Protein AF-Q18F67-F1 (afdb_monomer)

Mean predicted aligned error: 10.14 Å

Se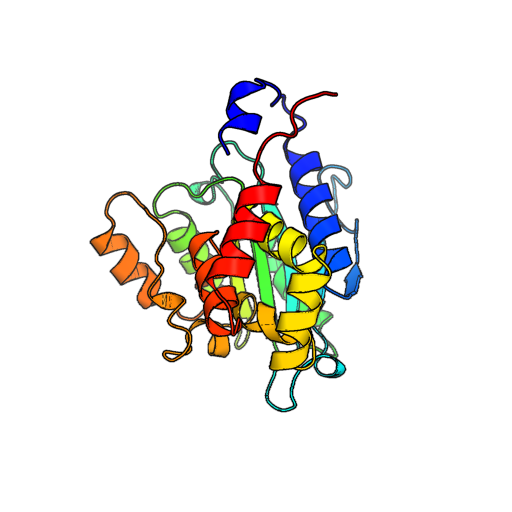condary structure (DSSP, 8-state):
--HHHHS----TTSHHHHHHHHHHHHHHHSEEEE-SSSTT-TT----SEEEEE-GGGS-TT---EEEEEEEE-SSS--GGG--STTHHHHHHHHHHHH-TT-SEEEEEEEES---TTHHHHHHHHHHTT--TTEEEEEEEHHHHHHHHHHHH-HHHHHHHHHHHSSHHHHHGGGG-HHHHT-TTT-GGG-PPP-TTHHHHHHHHTT-TTEEEE-HHHHHHHHHHH-S-HHHHHHHHHHHTSPPPP-

Nearest PDB structures (foldseek):
  3oex-assembly1_B  TM=3.105E-01  e=4.832E+00  Salmonella enterica subsp. enterica serovar Typhimurium
  3o1n-assembly1_B  TM=2.569E-01  e=4.832E+00  Salmonella enterica subsp. enterica serovar Typhimurium str. LT2
  4guf-assembly1_A  TM=2.825E-01  e=7.224E+00  Salmonella enterica subsp. enterica serovar Typhimurium str. LT2

Organism: Haloquadratum walsbyi (strain DSM 16790 / HBSQ001) (NCBI:txid362976)

Solvent-accessible surface area (backbone atoms only — not comparable to full-atom values): 13905 Å² total; per-residue (Å²): 127,71,65,72,70,70,64,77,77,77,62,98,66,44,42,71,50,48,40,56,50,50,44,51,45,46,50,71,74,33,61,46,53,70,76,71,27,47,95,86,46,87,83,60,85,43,50,37,28,40,34,38,47,56,40,91,63,39,59,98,90,47,77,17,33,34,33,44,29,43,64,37,52,47,100,52,47,62,45,81,80,53,64,61,78,55,58,63,49,48,46,53,54,53,46,62,77,64,43,86,82,40,72,28,38,29,46,29,34,40,26,72,54,85,53,72,65,30,67,59,58,41,46,58,61,45,57,77,71,47,57,90,60,42,36,40,31,39,32,28,49,66,20,52,50,48,54,46,47,43,57,70,36,60,70,55,27,49,54,38,14,69,71,55,76,24,52,59,48,60,55,42,38,78,69,36,50,76,55,28,60,29,75,92,66,44,41,70,76,53,62,76,93,46,78,65,44,71,63,48,47,62,54,51,77,72,39,71,52,55,44,70,38,39,53,68,37,52,49,47,52,51,40,74,57,38,99,52,43,73,54,54,52,49,52,55,56,56,67,74,46,82,76,77,85,130

Foldseek 3Di:
DVVVVVPPPDDPCQQVVLLVLLQVLLVLLFAKDADPDDPVPVPDLAARIWGKDDPVQEPVPDFIEIEREHEARPPESPLVPDDPPDRQLVSVVVCVVVPPDGPAYEDEYEYQDYAALSLLVSQVVCVVSDDPRYFYAYEYSVLSVLLSLLCVPVVNQVQLCVQGVGSSNLCVLSRGLVSVVPVLLCLLVPDDDHDVVVVSSVSSNVGSRYHYGYNVSSLSSSCSRHPCSPVSVVSSVVVPDDPDDD

Radius of gyration: 17.63 Å; Cα contacts (8 Å, |Δi|>4): 363; chains: 1; bounding box: 44×44×49 Å

Sequence (246 aa):
MRLMRLAKELPQHSGTRLERVAESAFGHLFATKMGAGGESDRGENLPDSVFYISEESLPEDYNSVIGVADEKSGKDAKFGDESVEGKHKNYVEEAREQSVAAEKIAHTFVVLDFDGHQDIEFFDKMSEVYADDEYMVVFTAEALAMVLSAYLAHTVSNELSLVKGSFQSVIYPLFDPDRFNDEDLGLTEIAREAGNQEEYEKKYKRRSDLLIVTTEVVEELIKHYSDSPKEVERILDTYYQPRVPI

Structure (mmCIF, N/CA/C/O backbone):
data_AF-Q18F67-F1
#
_entry.id   AF-Q18F67-F1
#
loop_
_atom_site.group_PDB
_atom_site.id
_atom_site.type_symbol
_atom_site.label_atom_id
_atom_site.label_alt_id
_atom_site.label_comp_id
_atom_site.label_asym_id
_atom_site.label_entity_id
_atom_site.label_seq_id
_atom_site.pdbx_PDB_ins_code
_atom_site.Cartn_x
_atom_site.Cartn_y
_atom_site.Cartn_z
_atom_site.occupancy
_atom_site.B_iso_or_equiv
_atom_site.auth_seq_id
_atom_site.auth_comp_id
_atom_site.auth_asym_id
_atom_site.auth_atom_id
_atom_site.pdbx_PDB_model_num
ATOM 1 N N . MET A 1 1 ? 5.919 16.837 7.365 1.00 42.38 1 MET A N 1
ATOM 2 C CA . MET A 1 1 ? 7.298 17.064 7.891 1.00 42.38 1 MET A CA 1
ATOM 3 C C . MET A 1 1 ? 7.833 18.524 7.892 1.00 42.38 1 MET A C 1
ATOM 5 O O . MET A 1 1 ? 8.600 18.921 7.016 1.00 42.38 1 MET A O 1
ATOM 9 N N . ARG A 1 2 ? 7.570 19.341 8.931 1.00 31.17 2 ARG A N 1
ATOM 10 C CA . ARG A 1 2 ? 8.342 20.598 9.172 1.00 31.17 2 ARG A CA 1
ATOM 11 C C . ARG A 1 2 ? 9.565 20.371 10.076 1.00 31.17 2 ARG A C 1
ATOM 13 O O . ARG A 1 2 ? 10.574 21.055 9.940 1.00 31.17 2 ARG A O 1
ATOM 20 N N . LEU A 1 3 ? 9.483 19.373 10.959 1.00 35.47 3 LEU A N 1
ATOM 21 C CA . LEU A 1 3 ? 10.459 19.094 12.019 1.00 35.47 3 LEU A CA 1
ATOM 22 C C . LEU A 1 3 ? 11.742 18.412 11.522 1.00 35.47 3 LEU A C 1
ATOM 24 O O . LEU A 1 3 ? 12.830 18.866 11.861 1.00 35.47 3 LEU A O 1
ATOM 28 N N . MET A 1 4 ? 11.645 17.406 10.647 1.00 38.59 4 MET A N 1
ATOM 29 C CA . MET A 1 4 ? 12.833 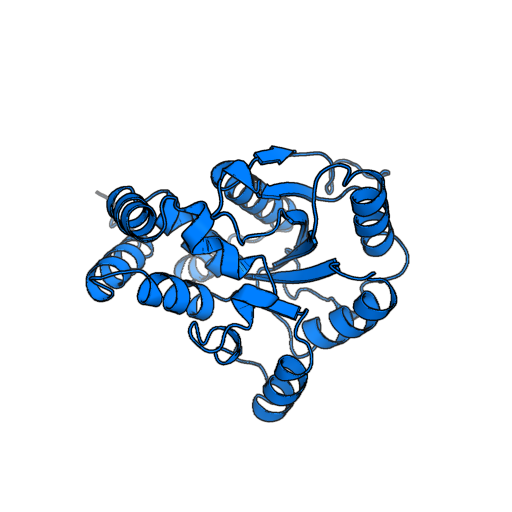16.739 10.079 1.00 38.59 4 MET A CA 1
ATOM 30 C C . MET A 1 4 ? 13.613 17.654 9.120 1.00 38.59 4 MET A C 1
ATOM 32 O O . MET A 1 4 ? 14.840 17.618 9.057 1.00 38.59 4 MET A O 1
ATOM 36 N N . ARG A 1 5 ? 12.903 18.566 8.443 1.00 37.31 5 ARG A N 1
ATOM 37 C CA . ARG A 1 5 ? 13.477 19.595 7.562 1.00 37.31 5 ARG A CA 1
ATOM 38 C C . ARG A 1 5 ? 14.207 20.700 8.343 1.00 37.31 5 ARG A C 1
ATOM 40 O O . ARG A 1 5 ? 15.164 21.276 7.832 1.00 37.31 5 ARG A O 1
ATOM 47 N N . LEU A 1 6 ? 13.781 20.978 9.582 1.00 36.28 6 LEU A N 1
ATOM 48 C CA . LEU A 1 6 ? 14.399 21.964 10.481 1.00 36.28 6 LEU A CA 1
ATOM 49 C C . LEU A 1 6 ? 15.702 21.462 11.126 1.00 36.28 6 LEU A C 1
ATOM 51 O O . LEU A 1 6 ? 16.555 22.282 11.461 1.00 36.28 6 LEU A O 1
ATOM 55 N N . ALA A 1 7 ? 15.883 20.145 11.263 1.00 39.97 7 ALA A N 1
ATOM 56 C CA . ALA A 1 7 ? 17.002 19.566 12.009 1.00 39.97 7 ALA A CA 1
ATOM 57 C C . ALA A 1 7 ? 18.332 19.464 11.228 1.00 39.97 7 ALA A C 1
ATOM 59 O O . ALA A 1 7 ? 19.370 19.273 11.846 1.00 39.97 7 ALA A O 1
ATOM 60 N N . LYS A 1 8 ? 18.350 19.621 9.892 1.00 36.81 8 LYS A N 1
ATOM 61 C CA . LYS A 1 8 ? 19.569 19.484 9.051 1.00 36.81 8 LYS A CA 1
ATOM 62 C C . LYS A 1 8 ? 20.377 18.181 9.275 1.00 36.81 8 LYS A C 1
ATOM 64 O O . LYS A 1 8 ? 21.574 18.154 9.000 1.00 36.81 8 LYS A O 1
ATOM 69 N N . GLU A 1 9 ? 19.747 17.089 9.705 1.00 37.00 9 GLU A N 1
ATOM 70 C CA . GLU A 1 9 ? 20.428 15.819 10.013 1.00 37.00 9 GLU A CA 1
ATOM 71 C C . GLU A 1 9 ? 20.197 14.713 8.969 1.00 37.00 9 GLU A C 1
ATOM 73 O O . GLU A 1 9 ? 19.775 13.614 9.316 1.00 37.00 9 GLU A O 1
ATOM 78 N N . LEU A 1 10 ? 20.489 14.940 7.687 1.00 40.91 10 LEU A N 1
ATOM 79 C CA . LEU A 1 10 ? 20.509 13.820 6.729 1.00 40.91 10 LEU A CA 1
ATOM 80 C C . LEU A 1 10 ? 21.869 13.700 6.023 1.00 40.91 10 LEU A C 1
ATOM 82 O O . LEU A 1 10 ? 22.035 14.209 4.912 1.00 40.91 10 LEU A O 1
ATOM 86 N N . PRO A 1 11 ? 22.865 13.061 6.676 1.00 36.09 11 PRO A N 1
ATOM 87 C CA . PRO A 1 11 ? 24.046 12.504 6.019 1.00 36.09 11 PRO A CA 1
ATOM 88 C C . PRO A 1 11 ? 23.727 11.138 5.374 1.00 36.09 11 PRO A C 1
ATOM 90 O O . PRO A 1 11 ? 22.672 10.569 5.631 1.00 36.09 11 PRO A O 1
ATOM 93 N N . GLN A 1 12 ? 24.663 10.602 4.576 1.00 37.66 12 GLN A N 1
ATOM 94 C CA . GLN A 1 12 ? 24.603 9.365 3.756 1.00 37.66 12 GLN A CA 1
ATOM 95 C C . GLN A 1 12 ? 24.086 8.065 4.432 1.00 37.66 12 GLN A C 1
ATOM 97 O O . GLN A 1 12 ? 23.981 7.049 3.764 1.00 37.66 12 GLN A O 1
ATOM 102 N N . HIS A 1 13 ? 23.727 8.079 5.718 1.00 43.78 13 HIS A N 1
ATOM 103 C CA . HIS A 1 13 ? 23.139 6.963 6.475 1.00 43.78 13 HIS A CA 1
ATOM 104 C C . HIS A 1 13 ? 21.594 6.965 6.483 1.00 43.78 13 HIS A C 1
ATOM 106 O O . HIS A 1 13 ? 20.979 6.376 7.372 1.00 43.78 13 HIS A O 1
ATOM 112 N N . SER A 1 14 ? 20.951 7.690 5.563 1.00 51.00 14 SER A N 1
ATOM 113 C CA . SER A 1 14 ? 19.488 7.801 5.490 1.00 51.00 14 SER A CA 1
ATOM 114 C C . SER A 1 14 ? 18.801 6.546 4.932 1.00 51.00 14 SER A C 1
ATOM 116 O O . SER A 1 14 ? 17.674 6.287 5.339 1.00 51.00 14 SER A O 1
ATOM 118 N N . GLY A 1 15 ? 19.489 5.761 4.089 1.00 53.00 15 GLY A N 1
ATOM 119 C CA . GLY A 1 15 ? 19.037 4.462 3.543 1.00 53.00 15 GLY A CA 1
ATOM 120 C C . GLY A 1 15 ? 18.705 3.457 4.608 1.00 53.00 15 GLY A C 1
ATOM 121 O O . GLY A 1 15 ? 17.539 3.218 4.901 1.00 53.00 15 GLY A O 1
ATOM 122 N N . THR A 1 16 ? 19.736 3.058 5.337 1.00 62.53 16 THR A N 1
ATOM 123 C CA . THR A 1 16 ? 19.635 2.103 6.441 1.00 62.53 16 THR A CA 1
ATOM 124 C C . THR A 1 16 ? 18.663 2.531 7.547 1.00 62.53 16 THR A C 1
ATOM 126 O O . THR A 1 16 ? 18.248 1.716 8.366 1.00 62.53 16 THR A O 1
ATOM 129 N N . ARG A 1 17 ? 18.330 3.827 7.650 1.00 68.00 17 ARG A N 1
ATOM 130 C CA . ARG A 1 17 ? 17.328 4.312 8.611 1.00 68.00 17 ARG A CA 1
ATOM 131 C C . ARG A 1 17 ? 15.905 4.153 8.097 1.00 68.00 17 ARG A C 1
ATOM 133 O O . ARG A 1 17 ? 15.053 3.802 8.903 1.00 68.00 17 ARG A O 1
ATOM 140 N N . LEU A 1 18 ? 15.649 4.445 6.822 1.00 74.56 18 LEU A N 1
ATOM 141 C CA . LEU A 1 18 ? 14.327 4.238 6.236 1.00 74.56 18 LEU A CA 1
ATOM 142 C C . LEU A 1 18 ? 14.000 2.747 6.194 1.00 74.56 18 LEU A C 1
ATOM 144 O O . LEU A 1 18 ? 12.930 2.385 6.668 1.00 74.56 18 LEU A O 1
ATOM 148 N N . GLU A 1 19 ? 14.961 1.929 5.755 1.00 75.31 19 GLU A N 1
ATOM 149 C CA . GLU A 1 19 ? 14.869 0.464 5.739 1.00 75.31 19 GLU A CA 1
ATOM 150 C C . GLU A 1 19 ? 14.408 -0.059 7.104 1.00 75.31 19 GLU A C 1
ATOM 152 O O . GLU A 1 19 ? 13.290 -0.530 7.273 1.00 75.31 19 GLU A O 1
ATOM 157 N N . ARG A 1 20 ? 15.189 0.200 8.160 1.00 75.31 20 ARG A N 1
ATOM 158 C CA . ARG A 1 20 ? 14.859 -0.255 9.523 1.00 75.31 20 ARG A CA 1
ATOM 159 C C . ARG A 1 20 ? 13.521 0.252 10.060 1.00 75.31 20 ARG A C 1
ATOM 161 O O . ARG A 1 20 ? 12.915 -0.403 10.907 1.00 75.31 20 ARG A O 1
ATOM 168 N N . VAL A 1 21 ? 13.093 1.451 9.665 1.00 78.81 21 VAL A N 1
ATOM 169 C CA . VAL A 1 21 ? 11.807 2.008 10.108 1.00 78.81 21 VAL A CA 1
ATOM 170 C C . VAL A 1 21 ? 10.654 1.313 9.392 1.00 78.81 21 VAL A C 1
ATOM 172 O O . VAL A 1 21 ? 9.674 0.972 10.052 1.00 78.81 21 VAL A O 1
ATOM 175 N N . ALA A 1 22 ? 10.777 1.075 8.087 1.00 82.56 22 ALA A N 1
ATOM 176 C CA . ALA A 1 22 ? 9.792 0.343 7.303 1.00 82.56 22 ALA A CA 1
ATOM 177 C C . ALA A 1 22 ? 9.702 -1.123 7.749 1.00 82.56 22 ALA A C 1
ATOM 179 O O . ALA A 1 22 ? 8.610 -1.576 8.090 1.00 82.56 22 ALA A O 1
ATOM 180 N N . GLU A 1 23 ? 10.838 -1.811 7.904 1.00 82.81 23 GLU A N 1
ATOM 181 C CA . GLU A 1 23 ? 10.907 -3.164 8.472 1.00 82.81 23 GLU A CA 1
ATOM 182 C C . GLU A 1 23 ? 10.203 -3.242 9.833 1.00 82.81 23 GLU A C 1
ATOM 184 O O . GLU A 1 23 ? 9.412 -4.151 10.098 1.00 82.81 23 GLU A O 1
ATOM 189 N N . SER A 1 24 ? 10.467 -2.270 10.716 1.00 83.06 24 SER A N 1
ATOM 190 C CA . SER A 1 24 ? 9.832 -2.214 12.032 1.00 83.06 24 SER A CA 1
ATOM 191 C C . SER A 1 24 ? 8.332 -1.946 11.934 1.00 83.06 24 SER A C 1
ATOM 193 O O . SER A 1 24 ? 7.579 -2.498 12.735 1.00 83.06 24 SER A O 1
ATOM 195 N N . ALA A 1 25 ? 7.890 -1.104 10.996 1.00 87.19 25 ALA A N 1
ATOM 196 C CA . ALA A 1 25 ? 6.477 -0.824 10.780 1.00 87.19 25 ALA A CA 1
ATOM 197 C C . ALA A 1 25 ? 5.746 -2.081 10.290 1.00 87.19 25 ALA A C 1
ATOM 199 O O . ALA A 1 25 ? 4.778 -2.500 10.924 1.00 87.19 25 ALA A O 1
ATOM 200 N N . PHE A 1 26 ? 6.249 -2.737 9.241 1.00 89.69 26 PHE A N 1
ATOM 201 C CA . PHE A 1 26 ? 5.673 -3.984 8.737 1.00 89.69 26 PHE A CA 1
ATOM 202 C C . PHE A 1 26 ? 5.700 -5.089 9.792 1.00 89.69 26 PHE A C 1
ATOM 204 O O . PHE A 1 26 ? 4.685 -5.744 10.006 1.00 89.69 26 PHE A O 1
ATOM 211 N N . GLY A 1 27 ? 6.789 -5.224 10.553 1.00 86.56 27 GLY A N 1
ATOM 212 C CA . GLY A 1 27 ? 6.884 -6.192 11.646 1.00 86.56 27 GLY A CA 1
ATOM 213 C C . GLY A 1 27 ? 5.911 -5.969 12.806 1.00 86.56 27 GLY A C 1
ATOM 214 O O . GLY A 1 27 ? 5.614 -6.911 13.539 1.00 86.56 27 GLY A O 1
ATOM 215 N N . HIS A 1 28 ? 5.402 -4.749 12.985 1.00 87.31 28 HIS A N 1
ATOM 216 C CA . HIS A 1 28 ? 4.338 -4.469 13.949 1.00 87.31 28 HIS A CA 1
ATOM 217 C C . HIS A 1 28 ? 2.941 -4.781 13.409 1.00 87.31 28 HIS A C 1
ATOM 219 O O . HIS A 1 28 ? 2.064 -5.142 14.197 1.00 87.31 28 HIS A O 1
ATOM 225 N N . LEU A 1 29 ? 2.740 -4.613 12.102 1.00 87.50 29 LEU A N 1
ATOM 226 C CA . LEU A 1 29 ? 1.443 -4.750 11.442 1.00 87.50 29 LEU A CA 1
ATOM 227 C C . LEU A 1 29 ? 1.163 -6.199 11.011 1.00 87.50 29 LEU A C 1
ATOM 229 O O . LEU A 1 29 ? 0.024 -6.662 11.115 1.00 87.50 29 LEU A O 1
ATOM 233 N N . PHE A 1 30 ? 2.197 -6.923 10.577 1.00 89.50 30 PHE A N 1
ATOM 234 C CA . PHE A 1 30 ? 2.096 -8.202 9.873 1.00 89.50 30 PHE A CA 1
ATOM 235 C C . PHE A 1 30 ? 3.168 -9.209 10.304 1.00 89.50 30 PHE A C 1
ATOM 237 O O . PHE A 1 30 ? 4.202 -8.859 10.883 1.00 89.50 30 PHE A O 1
ATOM 244 N N . ALA A 1 31 ? 2.955 -10.480 9.953 1.00 84.69 31 ALA A N 1
ATOM 245 C CA . ALA A 1 31 ? 3.981 -11.507 10.089 1.00 84.69 31 ALA A CA 1
ATOM 246 C C . ALA A 1 31 ? 5.120 -11.219 9.097 1.00 84.69 31 ALA A C 1
ATOM 248 O O . ALA A 1 31 ? 4.961 -11.417 7.896 1.00 84.69 31 ALA A O 1
ATOM 249 N N . THR A 1 32 ? 6.257 -10.730 9.598 1.00 80.12 32 THR A N 1
ATOM 250 C CA . THR A 1 32 ? 7.346 -10.198 8.762 1.00 80.12 32 THR A CA 1
ATOM 251 C C . THR A 1 32 ? 8.656 -10.929 9.024 1.00 80.12 32 THR A C 1
ATOM 253 O O . THR A 1 32 ? 9.080 -11.080 10.173 1.00 80.12 32 THR A O 1
ATOM 256 N N . LYS A 1 33 ? 9.329 -11.353 7.954 1.00 76.62 33 LYS A N 1
ATOM 257 C CA . LYS A 1 33 ? 10.722 -11.797 7.989 1.00 76.62 33 LYS A CA 1
ATOM 258 C C . LYS A 1 33 ? 11.615 -10.574 7.771 1.00 76.62 33 LYS A C 1
ATOM 260 O O . LYS A 1 33 ? 11.719 -10.073 6.657 1.00 76.62 33 LYS A O 1
ATOM 265 N N . MET A 1 34 ? 12.219 -10.096 8.859 1.00 66.56 34 MET A N 1
ATOM 266 C CA . MET A 1 34 ? 13.144 -8.954 8.860 1.00 66.56 34 MET A CA 1
ATOM 267 C C . MET A 1 34 ? 14.554 -9.370 8.426 1.00 66.56 34 MET A C 1
ATOM 269 O O . MET A 1 34 ? 14.966 -10.500 8.711 1.00 66.56 34 MET A O 1
ATOM 273 N N . GLY A 1 35 ? 15.314 -8.439 7.840 1.00 54.06 35 GLY A N 1
ATOM 274 C CA . GLY A 1 35 ? 16.763 -8.553 7.685 1.00 54.06 35 GLY A CA 1
ATOM 275 C C . GLY A 1 35 ? 17.231 -9.714 6.811 1.00 54.06 35 GLY A C 1
ATOM 276 O O . GLY A 1 35 ? 18.221 -10.363 7.150 1.00 54.06 35 GLY A O 1
ATOM 277 N N . ALA A 1 36 ? 16.505 -10.011 5.730 1.00 51.03 36 ALA A N 1
ATOM 278 C CA . ALA A 1 36 ? 16.970 -10.956 4.718 1.00 51.03 36 ALA A CA 1
ATOM 279 C C . ALA A 1 36 ? 17.814 -10.278 3.620 1.00 51.03 36 ALA A C 1
ATOM 281 O O . ALA A 1 36 ? 18.551 -10.986 2.951 1.00 51.03 36 ALA A O 1
ATOM 282 N N . GLY A 1 37 ? 17.756 -8.950 3.459 1.00 49.41 37 GLY A N 1
ATOM 283 C CA . GLY A 1 37 ? 18.524 -8.185 2.469 1.00 49.41 37 GLY A CA 1
ATOM 284 C C . GLY A 1 37 ? 18.815 -6.743 2.916 1.00 49.41 37 GLY A C 1
ATOM 285 O O . GLY A 1 37 ? 18.334 -6.307 3.960 1.00 49.41 37 GLY A O 1
ATOM 286 N N . GLY A 1 38 ? 19.674 -6.036 2.166 1.00 45.38 38 GLY A N 1
ATOM 287 C CA . GLY A 1 38 ? 20.037 -4.623 2.384 1.00 45.38 38 GLY A CA 1
ATOM 288 C C . GLY A 1 38 ? 21.510 -4.304 2.068 1.00 45.38 38 GLY A C 1
ATOM 289 O O . GLY A 1 38 ? 22.283 -5.181 1.678 1.00 45.38 38 GLY A O 1
ATOM 290 N N . GLU A 1 39 ? 21.969 -3.058 2.287 1.00 43.00 39 GLU A N 1
ATOM 291 C CA . GLU A 1 39 ? 23.369 -2.625 2.019 1.00 43.00 39 GLU A CA 1
ATOM 292 C C . GLU A 1 39 ? 24.457 -3.462 2.737 1.00 43.00 39 GLU A C 1
ATOM 294 O O . GLU A 1 39 ? 25.648 -3.369 2.405 1.00 43.00 39 GLU A O 1
ATOM 299 N N . SER A 1 40 ? 24.056 -4.265 3.726 1.00 39.38 40 SER A N 1
ATOM 300 C CA . SER A 1 40 ? 24.923 -5.162 4.496 1.00 39.38 40 SER A CA 1
ATOM 301 C C . SER A 1 40 ? 25.261 -6.460 3.750 1.00 39.38 40 SER A C 1
ATOM 303 O O . SER A 1 40 ? 26.347 -6.998 3.964 1.00 39.38 40 SER A O 1
ATOM 305 N N . ASP A 1 41 ? 24.406 -6.900 2.822 1.00 44.44 41 ASP A N 1
ATOM 306 C CA . ASP A 1 41 ? 24.563 -8.130 2.041 1.00 44.44 41 ASP A CA 1
ATOM 307 C C . ASP A 1 41 ? 24.917 -7.797 0.590 1.00 44.44 41 ASP A C 1
ATOM 309 O O . ASP A 1 41 ? 24.163 -7.987 -0.363 1.00 44.44 41 ASP A O 1
ATOM 313 N N . ARG A 1 42 ? 26.136 -7.270 0.409 1.00 38.72 42 ARG A N 1
ATOM 314 C CA . ARG A 1 42 ? 26.743 -7.032 -0.911 1.00 38.72 42 ARG A CA 1
ATOM 315 C C . ARG A 1 42 ? 27.042 -8.361 -1.614 1.00 38.72 42 ARG A C 1
ATOM 317 O O . ARG A 1 42 ? 28.196 -8.784 -1.673 1.00 38.72 42 ARG A O 1
ATOM 324 N N . GLY A 1 43 ? 26.017 -9.010 -2.154 1.00 41.31 43 GLY A N 1
ATOM 325 C CA . GLY A 1 43 ? 26.173 -10.219 -2.961 1.00 41.31 43 GLY A CA 1
ATOM 326 C C . GLY A 1 43 ? 24.887 -10.984 -3.256 1.00 41.31 43 GLY A C 1
ATOM 327 O O . GLY A 1 43 ? 24.845 -11.674 -4.272 1.00 41.31 43 GLY A O 1
ATOM 328 N N . GLU A 1 44 ? 23.851 -10.842 -2.430 1.00 51.66 44 GLU A N 1
ATOM 329 C CA . GLU A 1 44 ? 22.587 -11.558 -2.603 1.00 51.66 44 GLU A CA 1
ATOM 330 C C . GLU A 1 44 ? 21.497 -10.536 -2.941 1.00 51.66 44 GLU A C 1
ATOM 332 O O . GLU A 1 44 ? 21.260 -9.586 -2.200 1.00 51.66 44 GLU A O 1
ATOM 337 N N . ASN A 1 45 ? 20.891 -10.671 -4.124 1.00 61.41 45 ASN A N 1
ATOM 338 C CA . ASN A 1 45 ? 19.743 -9.863 -4.524 1.00 61.41 45 ASN A CA 1
ATOM 339 C C . ASN A 1 45 ? 18.558 -10.309 -3.662 1.00 61.41 45 ASN A C 1
ATOM 341 O O . ASN A 1 45 ? 17.750 -11.104 -4.127 1.00 61.41 45 ASN A O 1
ATOM 345 N N . LEU A 1 46 ? 18.452 -9.811 -2.429 1.00 68.00 46 LEU A N 1
ATOM 346 C CA . LEU A 1 46 ? 17.358 -10.114 -1.501 1.00 68.00 46 LEU A CA 1
ATOM 347 C C . LEU A 1 46 ? 16.574 -8.846 -1.156 1.00 68.00 46 LEU A C 1
ATOM 349 O O . LEU A 1 46 ? 17.200 -7.785 -1.067 1.00 68.00 46 LEU A O 1
ATOM 353 N N . PRO A 1 47 ? 15.236 -8.914 -1.029 1.00 71.88 47 PRO A N 1
ATOM 354 C CA . PRO A 1 47 ? 14.422 -7.765 -0.643 1.00 71.88 47 PRO A CA 1
ATOM 355 C C . PRO A 1 47 ? 14.745 -7.342 0.791 1.00 71.88 47 PRO A C 1
ATOM 357 O O . PRO A 1 47 ? 15.201 -8.163 1.595 1.00 71.88 47 PRO A O 1
ATOM 360 N N . ASP A 1 48 ? 14.486 -6.078 1.114 1.00 77.06 48 ASP A N 1
ATOM 361 C CA . ASP A 1 48 ? 14.783 -5.541 2.441 1.00 77.06 48 ASP A CA 1
ATOM 362 C C . ASP A 1 48 ? 13.873 -6.196 3.495 1.00 77.06 48 ASP A C 1
ATOM 364 O O . ASP A 1 48 ? 14.343 -6.684 4.526 1.00 77.06 48 ASP A O 1
ATOM 368 N N . SER A 1 49 ? 12.577 -6.352 3.188 1.00 82.25 49 SER A N 1
ATOM 369 C CA . SER A 1 49 ? 11.670 -7.165 4.005 1.00 82.25 49 SER A CA 1
ATOM 370 C C . SER A 1 49 ? 10.631 -7.950 3.213 1.00 82.25 49 SER A C 1
ATOM 372 O O . SER A 1 49 ? 10.267 -7.617 2.088 1.00 82.25 49 SER A O 1
ATOM 374 N N . VAL A 1 50 ? 10.138 -9.030 3.828 1.00 85.44 50 VAL A N 1
ATOM 375 C CA . VAL A 1 50 ? 9.003 -9.811 3.320 1.00 85.44 50 VAL A CA 1
ATOM 376 C C . VAL A 1 50 ? 7.962 -9.931 4.422 1.00 85.44 50 VAL A C 1
ATOM 378 O O . VAL A 1 50 ? 8.284 -10.384 5.525 1.00 85.44 50 VAL A O 1
ATOM 381 N N . PHE A 1 51 ? 6.721 -9.554 4.133 1.00 88.88 51 PHE A N 1
ATOM 382 C CA . PHE A 1 51 ? 5.603 -9.642 5.069 1.00 88.88 51 PHE A CA 1
ATOM 383 C C . PHE A 1 51 ? 4.455 -10.477 4.506 1.00 88.88 51 PHE A C 1
ATOM 385 O O . PHE A 1 51 ? 4.290 -10.601 3.297 1.00 88.88 51 PHE A O 1
ATOM 392 N N . TYR A 1 52 ? 3.658 -11.060 5.397 1.00 88.62 52 TYR A N 1
ATOM 393 C CA . TYR A 1 52 ? 2.492 -11.858 5.045 1.00 88.62 52 TYR A CA 1
ATOM 394 C C . TYR A 1 52 ? 1.245 -11.337 5.751 1.00 88.62 52 TYR A C 1
ATOM 396 O O . TYR A 1 52 ? 1.214 -11.218 6.983 1.00 88.62 52 TYR A O 1
ATOM 404 N N . ILE A 1 53 ? 0.213 -11.061 4.957 1.00 89.75 53 ILE A N 1
ATOM 405 C CA . ILE A 1 53 ? -1.136 -10.779 5.429 1.00 89.75 53 ILE A CA 1
ATOM 406 C C . ILE A 1 53 ? -1.955 -12.065 5.278 1.00 89.75 53 ILE A C 1
ATOM 408 O O . ILE A 1 53 ? -2.274 -12.485 4.167 1.00 89.75 53 ILE A O 1
ATOM 412 N N . SER A 1 54 ? -2.245 -12.705 6.412 1.00 82.88 54 SER A N 1
ATOM 413 C CA . SER A 1 54 ? -2.925 -14.003 6.463 1.00 82.88 54 SER A CA 1
ATOM 414 C C . SER A 1 54 ? -4.431 -13.865 6.269 1.00 82.88 54 SER A C 1
ATOM 416 O O . SER A 1 54 ? -5.057 -13.052 6.955 1.00 82.88 54 SER A O 1
ATOM 418 N N . GLU A 1 55 ? -5.015 -14.730 5.439 1.00 80.25 55 GLU A N 1
ATOM 419 C CA . GLU A 1 55 ? -6.471 -14.889 5.297 1.00 80.25 55 GLU A CA 1
ATOM 420 C C . GLU A 1 55 ? -7.158 -15.155 6.648 1.00 80.25 55 GLU A C 1
ATOM 422 O O . GLU A 1 55 ? -8.234 -14.633 6.910 1.00 80.25 55 GLU A O 1
ATOM 427 N N . GLU A 1 56 ? -6.495 -15.855 7.581 1.00 77.75 56 GLU A N 1
ATOM 428 C CA . GLU A 1 56 ? -7.052 -16.149 8.914 1.00 77.75 56 GLU A CA 1
ATOM 429 C C . GLU A 1 56 ? -7.297 -14.891 9.763 1.00 77.75 56 GLU A C 1
ATOM 431 O O . GLU A 1 56 ? -8.058 -14.918 10.731 1.00 77.75 56 GLU A O 1
ATOM 436 N N . SER A 1 57 ? -6.605 -13.796 9.440 1.00 71.62 57 SER A N 1
ATOM 437 C CA . SER A 1 57 ? -6.713 -12.508 10.135 1.00 71.62 57 SER A CA 1
ATOM 438 C C . SER A 1 57 ? -7.674 -11.524 9.462 1.00 71.62 57 SER A C 1
ATOM 440 O O . SER A 1 57 ? -7.861 -10.408 9.968 1.00 71.62 57 SER A O 1
ATOM 442 N N . LEU A 1 58 ? -8.268 -11.944 8.341 1.00 81.62 58 LEU A N 1
ATOM 443 C CA . LEU A 1 58 ? -9.103 -11.149 7.453 1.00 81.62 58 LEU A CA 1
ATOM 444 C C . LEU A 1 58 ? -10.521 -11.750 7.336 1.00 81.62 58 LEU A C 1
ATOM 446 O O . LEU A 1 58 ? -10.759 -12.884 7.757 1.00 81.62 58 LEU A O 1
ATOM 450 N N . PRO A 1 59 ? -11.501 -10.993 6.813 1.00 82.62 59 PRO A N 1
ATOM 451 C CA . PRO A 1 59 ? -12.819 -11.532 6.476 1.00 82.62 59 PRO A CA 1
ATOM 452 C C . PRO A 1 59 ? -12.752 -12.627 5.392 1.00 82.62 59 PRO A C 1
ATOM 454 O O . PRO A 1 59 ? -11.816 -12.661 4.603 1.00 82.62 59 PRO A O 1
ATOM 457 N N . GLU A 1 60 ? -13.767 -13.501 5.322 1.00 79.75 60 GLU A N 1
ATOM 458 C CA . GLU A 1 60 ? -13.790 -14.684 4.427 1.00 79.75 60 GLU A CA 1
ATOM 459 C C . GLU A 1 60 ? -13.664 -14.364 2.923 1.00 79.75 60 GLU A C 1
ATOM 461 O O . GLU A 1 60 ? -13.370 -15.254 2.132 1.00 79.75 60 GLU A O 1
ATOM 466 N N . ASP A 1 61 ? -13.916 -13.121 2.514 1.00 83.31 61 ASP A N 1
ATOM 467 C CA . ASP A 1 61 ? -13.839 -12.646 1.131 1.00 83.31 61 ASP A CA 1
ATOM 468 C C . ASP A 1 61 ? -12.528 -11.903 0.806 1.00 83.31 61 ASP A C 1
ATOM 470 O O . ASP A 1 61 ? -12.448 -11.186 -0.196 1.00 83.31 61 ASP A O 1
ATOM 474 N N . TYR A 1 62 ? -11.516 -12.010 1.667 1.00 87.56 62 TYR A N 1
ATOM 475 C CA . TYR A 1 62 ? -10.232 -11.332 1.512 1.00 87.56 62 TYR A CA 1
ATOM 476 C C . TYR A 1 62 ? -9.139 -12.338 1.181 1.00 87.56 62 TYR A C 1
ATOM 478 O O . TYR A 1 62 ? -8.993 -13.355 1.854 1.00 87.56 62 TYR A O 1
ATOM 486 N N . ASN A 1 63 ? -8.331 -11.991 0.185 1.00 90.31 63 ASN A N 1
ATOM 487 C CA . ASN A 1 63 ? -7.253 -12.846 -0.274 1.00 90.31 63 ASN A CA 1
ATOM 488 C C . ASN A 1 63 ? -5.996 -12.653 0.577 1.00 90.31 63 ASN A C 1
ATOM 490 O O . ASN A 1 63 ? -5.679 -11.552 1.041 1.00 90.31 63 ASN A O 1
ATOM 494 N N . SER A 1 64 ? -5.230 -13.716 0.747 1.00 90.62 64 SER A N 1
ATOM 495 C CA . SER A 1 64 ? -3.924 -13.629 1.402 1.00 90.62 64 SER A CA 1
ATOM 496 C C . SER A 1 64 ? -2.888 -12.914 0.516 1.00 90.62 64 SER A C 1
ATOM 498 O O . SER A 1 64 ? -2.829 -13.136 -0.693 1.00 90.62 64 SER A O 1
ATOM 500 N N . VAL A 1 65 ? -2.042 -12.066 1.117 1.00 92.12 65 VAL A N 1
ATOM 501 C CA . VAL A 1 65 ? -1.052 -11.239 0.393 1.00 92.12 65 VAL A CA 1
ATOM 502 C C . VAL A 1 65 ? 0.354 -11.482 0.936 1.00 92.12 65 VAL A C 1
ATOM 504 O O . VAL A 1 65 ? 0.586 -11.350 2.141 1.00 92.12 65 VAL A O 1
ATOM 507 N N . ILE A 1 66 ? 1.316 -11.775 0.056 1.00 91.56 66 ILE A N 1
ATOM 508 C CA . ILE A 1 66 ? 2.750 -11.655 0.362 1.00 91.56 66 ILE A CA 1
ATOM 509 C C . ILE A 1 66 ? 3.250 -10.311 -0.149 1.00 91.56 66 ILE A C 1
ATOM 511 O O . ILE A 1 66 ? 3.207 -10.026 -1.342 1.00 91.56 66 ILE A O 1
ATOM 515 N N . GLY A 1 67 ? 3.751 -9.495 0.768 1.00 89.50 67 GLY A N 1
ATOM 516 C CA . GLY A 1 67 ? 4.430 -8.254 0.457 1.00 89.50 67 GLY A CA 1
ATOM 517 C C . GLY A 1 67 ? 5.932 -8.449 0.365 1.00 89.50 67 GLY A C 1
ATOM 518 O O . GLY A 1 67 ? 6.550 -8.976 1.291 1.00 89.50 67 GLY A O 1
ATOM 519 N N . VAL A 1 68 ? 6.516 -7.994 -0.735 1.00 89.19 68 VAL A N 1
ATOM 520 C CA . VAL A 1 68 ? 7.962 -7.976 -0.961 1.00 89.19 68 VAL A CA 1
ATOM 521 C C . VAL A 1 68 ? 8.393 -6.521 -0.991 1.00 89.19 68 VAL A C 1
ATOM 523 O O . VAL A 1 68 ? 8.068 -5.816 -1.944 1.00 89.19 68 VAL A O 1
ATOM 526 N N . ALA A 1 69 ? 9.040 -6.057 0.074 1.00 86.38 69 ALA A N 1
ATOM 527 C CA . ALA A 1 69 ? 9.314 -4.647 0.291 1.00 86.38 69 ALA A CA 1
ATOM 528 C C . ALA A 1 69 ? 10.771 -4.271 -0.022 1.00 86.38 69 ALA A C 1
ATOM 530 O O . ALA A 1 69 ? 11.706 -4.961 0.389 1.00 86.38 69 ALA A O 1
ATOM 531 N N . ASP A 1 70 ? 10.931 -3.156 -0.732 1.00 84.75 70 ASP A N 1
ATOM 532 C CA . ASP A 1 70 ? 12.205 -2.488 -1.018 1.00 84.75 70 ASP A CA 1
ATOM 533 C C . ASP A 1 70 ? 12.097 -1.013 -0.605 1.00 84.75 70 ASP A C 1
ATOM 535 O O . ASP A 1 70 ? 11.145 -0.305 -0.964 1.00 84.75 70 ASP A O 1
ATOM 539 N N . GLU A 1 71 ? 13.068 -0.521 0.159 1.00 79.94 71 GLU A N 1
ATOM 540 C CA . GLU A 1 71 ? 13.081 0.862 0.619 1.00 79.94 71 GLU A CA 1
ATOM 541 C C . GLU A 1 71 ? 14.022 1.743 -0.205 1.00 79.94 71 GLU A C 1
ATOM 543 O O . GLU A 1 71 ? 15.194 1.451 -0.440 1.00 79.94 71 GLU A O 1
ATOM 548 N N . LYS A 1 72 ? 13.522 2.915 -0.615 1.00 74.19 72 LYS A N 1
ATOM 549 C CA . LYS A 1 72 ? 14.287 3.871 -1.425 1.00 74.19 72 LYS A CA 1
ATOM 550 C C . LYS A 1 72 ? 14.440 5.201 -0.701 1.00 74.19 72 LYS A C 1
ATOM 552 O O . LYS A 1 72 ? 13.560 6.059 -0.713 1.00 74.19 72 LYS A O 1
ATOM 557 N N . SER A 1 73 ? 15.615 5.411 -0.108 1.00 52.84 73 SER A N 1
ATOM 558 C CA . SER A 1 73 ? 15.951 6.640 0.631 1.00 52.84 73 SER A CA 1
ATOM 559 C C . SER A 1 73 ? 16.641 7.728 -0.196 1.00 52.84 73 SER A C 1
ATOM 561 O O . SER A 1 73 ? 17.183 8.682 0.376 1.00 52.84 73 SER A O 1
ATOM 563 N N . GLY A 1 74 ? 16.777 7.533 -1.510 1.00 51.38 74 GLY A N 1
ATOM 564 C CA . GLY A 1 74 ? 17.346 8.544 -2.395 1.00 51.38 74 GLY A CA 1
ATOM 565 C C . GLY A 1 74 ? 16.596 9.860 -2.210 1.00 51.38 74 GLY A C 1
ATOM 566 O O . GLY A 1 74 ? 15.384 9.859 -2.020 1.00 51.38 74 GLY A O 1
ATOM 567 N N . LYS A 1 75 ? 17.317 10.990 -2.234 1.00 40.03 75 LYS A N 1
ATOM 568 C CA . LYS A 1 75 ? 16.720 12.334 -2.091 1.00 40.03 75 LYS A CA 1
ATOM 569 C C . LYS A 1 75 ? 15.610 12.602 -3.117 1.00 40.03 75 LYS A C 1
ATOM 571 O O . LYS A 1 75 ? 14.771 13.452 -2.865 1.00 40.03 75 LYS A O 1
ATOM 576 N N . ASP A 1 76 ? 15.647 11.820 -4.191 1.00 45.38 76 ASP A N 1
ATOM 577 C CA . ASP A 1 76 ? 14.639 11.602 -5.208 1.00 45.38 76 ASP A CA 1
ATOM 578 C C . ASP A 1 76 ? 14.674 10.078 -5.457 1.00 45.38 76 ASP A C 1
ATOM 580 O O . ASP A 1 76 ? 15.763 9.525 -5.678 1.00 45.38 76 ASP A O 1
ATOM 584 N N . ALA A 1 77 ? 13.551 9.362 -5.351 1.00 48.38 77 ALA A N 1
ATOM 585 C CA . ALA A 1 77 ? 13.495 7.950 -5.732 1.00 48.38 77 ALA A CA 1
ATOM 586 C C . ALA A 1 77 ? 13.664 7.871 -7.256 1.00 48.38 77 ALA A C 1
ATOM 588 O O . ALA A 1 77 ? 12.698 7.994 -7.999 1.00 48.38 77 ALA A O 1
ATOM 589 N N . LYS A 1 78 ? 14.911 7.759 -7.730 1.00 48.59 78 LYS A N 1
ATOM 590 C CA . LYS A 1 78 ? 15.268 7.732 -9.157 1.00 48.59 78 LYS A CA 1
ATOM 591 C C . LYS A 1 78 ? 14.882 6.407 -9.812 1.00 48.59 78 LYS A C 1
ATOM 593 O O . LYS A 1 78 ? 15.738 5.674 -10.303 1.00 48.59 78 LYS A O 1
ATOM 598 N N . PHE A 1 79 ? 13.589 6.127 -9.860 1.00 52.75 79 PHE A N 1
ATOM 599 C CA . PHE A 1 79 ? 13.025 5.003 -10.599 1.00 52.75 79 PHE A CA 1
ATOM 600 C C . PHE A 1 79 ? 13.418 5.039 -12.091 1.00 52.75 79 PHE A C 1
ATOM 602 O O . PHE A 1 79 ? 13.489 4.000 -12.744 1.00 52.75 79 PHE A O 1
ATOM 609 N N . GLY A 1 80 ? 13.736 6.222 -12.637 1.00 49.28 80 GLY A N 1
ATOM 610 C CA . GLY A 1 80 ? 14.163 6.390 -14.031 1.00 49.28 80 GLY A CA 1
ATOM 611 C C . GLY A 1 80 ? 15.494 5.717 -14.407 1.00 49.28 80 GLY A C 1
ATOM 612 O O . GLY A 1 80 ? 15.637 5.285 -15.551 1.00 49.28 80 GLY A O 1
ATOM 613 N N . ASP A 1 81 ? 16.436 5.589 -13.465 1.00 50.00 81 ASP A N 1
ATOM 614 C CA .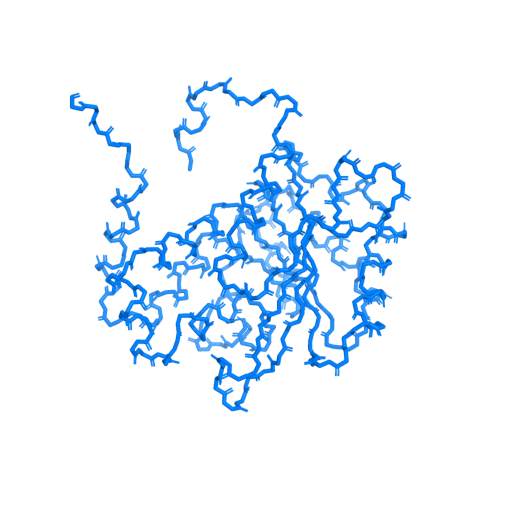 ASP A 1 81 ? 17.771 5.001 -13.697 1.00 50.00 81 ASP A CA 1
ATOM 615 C C . ASP A 1 81 ? 17.855 3.526 -13.255 1.00 50.00 81 ASP A C 1
ATOM 617 O O . ASP A 1 81 ? 18.886 2.871 -13.430 1.00 50.00 81 ASP A O 1
ATOM 621 N N . GLU A 1 82 ? 16.788 2.996 -12.655 1.00 54.00 82 GLU A N 1
ATOM 622 C CA . GLU A 1 82 ? 16.784 1.663 -12.070 1.00 54.00 82 GLU A CA 1
ATOM 623 C C . GLU A 1 82 ? 16.414 0.601 -13.108 1.00 54.00 82 GLU A C 1
ATOM 625 O O . GLU A 1 82 ? 15.410 0.695 -13.819 1.00 54.00 82 GLU A O 1
ATOM 630 N N . SER A 1 83 ? 17.263 -0.421 -13.218 1.00 54.81 83 SER A N 1
ATOM 631 C CA . SER A 1 83 ? 17.004 -1.548 -14.105 1.00 54.81 83 SER A CA 1
ATOM 632 C C . SER A 1 83 ? 15.898 -2.415 -13.515 1.00 54.81 83 SER A C 1
ATOM 634 O O . SER A 1 83 ? 16.068 -3.005 -12.449 1.00 54.81 83 SER A O 1
ATOM 636 N N . VAL A 1 84 ? 14.784 -2.517 -14.239 1.00 57.28 84 VAL A N 1
ATOM 637 C CA . VAL A 1 84 ? 13.745 -3.529 -13.994 1.00 57.28 84 VAL A CA 1
ATOM 638 C C . VAL A 1 84 ? 14.304 -4.941 -14.197 1.00 57.28 84 VAL A C 1
ATOM 640 O O . VAL A 1 84 ? 13.974 -5.863 -13.452 1.00 57.28 84 VAL A O 1
ATOM 643 N N . GLU A 1 85 ? 15.215 -5.112 -15.160 1.00 55.94 85 GLU A N 1
ATOM 644 C CA . GLU A 1 85 ? 15.906 -6.380 -15.380 1.00 55.94 85 GLU A CA 1
ATOM 645 C C . GLU A 1 85 ? 16.921 -6.641 -14.253 1.00 55.94 85 GLU A C 1
ATOM 647 O O . GLU A 1 85 ? 17.856 -5.859 -14.050 1.00 55.94 85 GLU A O 1
ATOM 652 N N . GLY A 1 86 ? 16.742 -7.752 -13.529 1.00 68.62 86 GLY A N 1
ATOM 653 C CA . GLY A 1 86 ? 17.627 -8.201 -12.452 1.00 68.62 86 GLY A CA 1
ATOM 654 C C . GLY A 1 86 ? 16.934 -8.236 -11.089 1.00 68.62 86 GLY A C 1
ATOM 655 O O . GLY A 1 86 ? 16.162 -9.150 -10.826 1.00 68.62 86 GLY A O 1
ATOM 656 N N . LYS A 1 87 ? 17.236 -7.254 -10.227 1.00 75.50 87 LYS A N 1
ATOM 657 C CA . LYS A 1 87 ? 16.884 -7.224 -8.790 1.00 75.50 87 LYS A CA 1
ATOM 658 C C . LYS A 1 87 ? 15.384 -7.456 -8.536 1.00 75.50 87 LYS A C 1
ATOM 660 O O . LYS A 1 87 ? 15.012 -8.464 -7.950 1.00 75.50 87 LYS A O 1
ATOM 665 N N . HIS A 1 88 ? 14.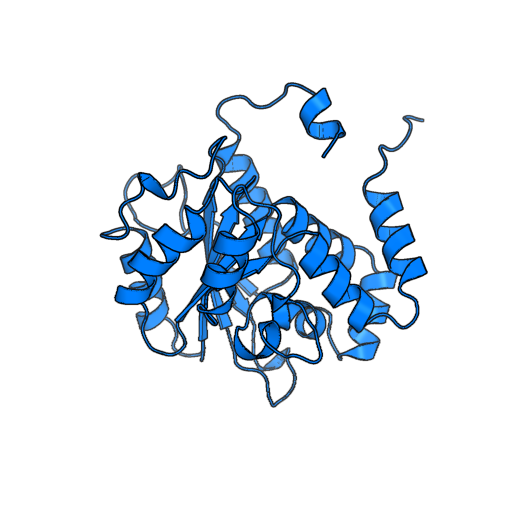540 -6.558 -9.040 1.00 79.38 88 HIS A N 1
ATOM 666 C CA . HIS A 1 88 ? 13.094 -6.542 -8.773 1.00 79.38 88 HIS A CA 1
ATOM 667 C C . HIS A 1 88 ? 12.341 -7.704 -9.407 1.00 79.38 88 HIS A C 1
ATOM 669 O O . HIS A 1 88 ? 11.446 -8.281 -8.799 1.00 79.38 88 HIS A O 1
ATOM 675 N N . LYS A 1 89 ? 12.743 -8.097 -10.617 1.00 80.94 89 LYS A N 1
ATOM 676 C CA . LYS A 1 89 ? 12.225 -9.307 -11.251 1.00 80.94 89 LYS A CA 1
ATOM 677 C C . LYS A 1 89 ? 12.509 -10.548 -10.397 1.00 80.94 89 LYS A C 1
ATOM 679 O O . LYS A 1 89 ? 11.590 -11.318 -10.142 1.00 80.94 89 LYS A O 1
ATOM 684 N N . ASN A 1 90 ? 13.750 -10.715 -9.934 1.00 79.44 90 ASN A N 1
ATOM 685 C CA . ASN A 1 90 ? 14.123 -11.861 -9.106 1.00 79.44 90 ASN A CA 1
ATOM 686 C C . ASN A 1 90 ? 13.331 -11.887 -7.795 1.00 79.44 90 ASN A C 1
ATOM 688 O O . ASN A 1 90 ? 12.922 -12.955 -7.369 1.00 79.44 90 ASN A O 1
ATOM 692 N N . TYR A 1 91 ? 13.064 -10.729 -7.186 1.00 81.94 91 TYR A N 1
ATOM 693 C CA . TYR A 1 91 ? 12.253 -10.641 -5.968 1.00 81.94 91 TYR A CA 1
ATOM 694 C C . TYR A 1 91 ? 10.862 -11.231 -6.140 1.00 81.94 91 TYR A C 1
ATOM 696 O O . TYR A 1 91 ? 10.413 -12.025 -5.315 1.00 81.94 91 TYR A O 1
ATOM 704 N N . VAL A 1 92 ? 10.191 -10.856 -7.225 1.00 81.94 92 VAL A N 1
ATOM 705 C CA . VAL A 1 92 ? 8.833 -11.318 -7.510 1.00 81.94 92 VAL A CA 1
ATOM 706 C C . VAL A 1 92 ? 8.841 -12.781 -7.950 1.00 81.94 92 VAL A C 1
ATOM 708 O O . VAL A 1 92 ? 8.004 -13.553 -7.494 1.00 81.94 92 VAL A O 1
ATOM 711 N N . GLU A 1 93 ? 9.816 -13.202 -8.762 1.00 82.06 93 GLU A N 1
ATOM 712 C CA . GLU A 1 93 ? 9.972 -14.610 -9.153 1.00 82.06 93 GLU A CA 1
ATOM 713 C C . GLU A 1 93 ? 10.263 -15.516 -7.944 1.00 82.06 93 GLU A C 1
ATOM 715 O O . GLU A 1 93 ? 9.637 -16.564 -7.805 1.00 82.06 93 GLU A O 1
ATOM 720 N N . GLU A 1 94 ? 11.142 -15.104 -7.027 1.00 79.12 94 GLU A N 1
ATOM 721 C CA . GLU A 1 94 ? 11.413 -15.839 -5.788 1.00 79.12 94 GLU A CA 1
ATOM 722 C C . GLU A 1 94 ? 10.189 -15.873 -4.871 1.00 79.12 94 GLU A C 1
ATOM 724 O O . GLU A 1 94 ? 9.885 -16.921 -4.297 1.00 79.12 94 GLU A O 1
ATOM 729 N N . ALA A 1 95 ? 9.465 -14.756 -4.748 1.00 79.31 95 ALA A N 1
ATOM 730 C CA . ALA A 1 95 ? 8.220 -14.714 -3.995 1.00 79.31 95 ALA A CA 1
ATOM 731 C C . ALA A 1 95 ? 7.188 -15.676 -4.585 1.00 79.31 95 ALA A C 1
ATOM 733 O O . ALA A 1 95 ? 6.593 -16.427 -3.826 1.00 79.31 95 ALA A O 1
ATOM 734 N N . ARG A 1 96 ? 7.057 -15.740 -5.913 1.00 81.38 96 ARG A N 1
ATOM 735 C CA . ARG A 1 96 ? 6.178 -16.677 -6.629 1.00 81.38 96 ARG A CA 1
ATOM 736 C C . ARG A 1 96 ? 6.564 -18.140 -6.410 1.00 81.38 96 ARG A C 1
ATOM 738 O O . ARG A 1 96 ? 5.704 -18.999 -6.237 1.00 81.38 96 ARG A O 1
ATOM 745 N N . GLU A 1 97 ? 7.857 -18.457 -6.419 1.00 74.62 97 GLU A N 1
ATOM 746 C CA . GLU A 1 97 ? 8.335 -19.821 -6.151 1.00 74.62 97 GLU A CA 1
ATOM 747 C C . GLU A 1 97 ? 8.115 -20.241 -4.688 1.00 74.62 97 GLU A C 1
ATOM 749 O O . GLU A 1 97 ? 7.940 -21.427 -4.396 1.00 74.62 97 GLU A O 1
ATOM 754 N N . GLN A 1 98 ? 8.118 -19.274 -3.767 1.00 69.69 98 GLN A N 1
ATOM 755 C CA . GLN A 1 98 ? 7.990 -19.500 -2.326 1.00 69.69 98 GLN A CA 1
ATOM 756 C C . GLN A 1 98 ? 6.572 -19.255 -1.783 1.00 69.69 98 GLN A C 1
ATOM 758 O O . GLN A 1 98 ? 6.290 -19.650 -0.648 1.00 69.69 98 GLN A O 1
ATOM 763 N N . SER A 1 99 ? 5.665 -18.665 -2.569 1.00 60.50 99 SER A N 1
ATOM 764 C CA . SER A 1 99 ? 4.280 -18.342 -2.206 1.00 60.50 99 SER A CA 1
ATOM 765 C C . SER A 1 99 ? 3.397 -19.589 -2.228 1.00 60.50 99 SER A C 1
ATOM 767 O O . SER A 1 99 ? 2.424 -19.690 -2.965 1.00 60.50 99 SER A O 1
ATOM 769 N N . VAL A 1 100 ? 3.722 -20.578 -1.395 1.00 55.44 100 VAL A N 1
ATOM 770 C CA . VAL A 1 100 ? 2.937 -21.819 -1.276 1.00 55.44 100 VAL A CA 1
ATOM 771 C C . VAL A 1 100 ? 1.563 -21.563 -0.615 1.00 55.44 100 VAL A C 1
ATOM 773 O O . VAL A 1 100 ? 0.718 -22.454 -0.613 1.00 55.44 100 VAL A O 1
ATOM 776 N N . ALA A 1 101 ? 1.319 -20.362 -0.066 1.00 59.28 101 ALA A N 1
ATOM 777 C CA . ALA A 1 101 ? 0.131 -20.032 0.734 1.00 59.28 101 ALA A CA 1
ATOM 778 C C . ALA A 1 101 ? -0.436 -18.608 0.530 1.00 59.28 101 ALA A C 1
ATOM 780 O O . ALA A 1 101 ? -1.213 -18.156 1.367 1.00 59.28 101 ALA A O 1
ATOM 781 N N . ALA A 1 102 ? -0.023 -17.878 -0.510 1.00 74.69 102 ALA A N 1
ATOM 782 C CA . ALA A 1 102 ? -0.553 -16.541 -0.780 1.00 74.69 102 ALA A CA 1
ATOM 783 C C . ALA A 1 102 ? -1.188 -16.476 -2.160 1.00 74.69 102 ALA A C 1
ATOM 785 O O . ALA A 1 102 ? -0.619 -16.988 -3.121 1.00 74.69 102 ALA A O 1
ATOM 786 N N . GLU A 1 103 ? -2.353 -15.848 -2.234 1.00 86.75 103 GLU A N 1
ATOM 787 C CA . GLU A 1 103 ? -3.099 -15.674 -3.481 1.00 86.75 103 GLU A CA 1
ATOM 788 C C . GLU A 1 103 ? -2.588 -14.482 -4.287 1.00 86.75 103 GLU A C 1
ATOM 790 O O . GLU A 1 103 ? -2.708 -14.478 -5.505 1.00 86.75 103 GLU A O 1
ATOM 795 N N . LYS A 1 104 ? -1.997 -13.493 -3.609 1.00 93.19 104 LYS A N 1
ATOM 796 C CA . LYS A 1 104 ? -1.553 -12.227 -4.193 1.00 93.19 104 LYS A CA 1
ATOM 797 C C . LYS A 1 104 ? -0.128 -11.867 -3.787 1.00 93.19 104 LYS A C 1
ATOM 799 O O . LYS A 1 104 ? 0.299 -12.150 -2.660 1.00 93.19 104 LYS A O 1
ATOM 804 N N . ILE A 1 105 ? 0.598 -11.197 -4.684 1.00 92.75 105 ILE A N 1
ATOM 805 C CA . ILE A 1 105 ? 1.958 -10.696 -4.432 1.00 92.75 105 ILE A CA 1
ATOM 806 C C . ILE A 1 105 ? 1.995 -9.176 -4.608 1.00 92.75 105 ILE A C 1
ATOM 808 O O . ILE A 1 105 ? 1.850 -8.647 -5.710 1.00 92.75 105 ILE A O 1
ATOM 812 N N . ALA A 1 106 ? 2.260 -8.472 -3.509 1.00 94.25 106 ALA A N 1
ATOM 813 C CA . ALA A 1 106 ? 2.425 -7.027 -3.475 1.00 94.25 106 ALA A CA 1
ATOM 814 C C . ALA A 1 106 ? 3.913 -6.657 -3.526 1.00 94.25 106 ALA A C 1
ATOM 816 O O . ALA A 1 106 ? 4.623 -6.705 -2.515 1.00 94.25 106 ALA A O 1
ATOM 817 N N . HIS A 1 107 ? 4.394 -6.227 -4.689 1.00 93.56 107 HIS A N 1
ATOM 818 C CA . HIS A 1 107 ? 5.718 -5.631 -4.812 1.00 93.56 107 HIS A CA 1
ATOM 819 C C . HIS A 1 107 ? 5.685 -4.209 -4.238 1.00 93.56 107 HIS A C 1
ATOM 821 O O . HIS A 1 107 ? 5.147 -3.276 -4.839 1.00 93.56 107 HIS A O 1
ATOM 827 N N . THR A 1 108 ? 6.189 -4.072 -3.015 1.00 92.38 108 THR A N 1
ATOM 828 C CA . THR A 1 108 ? 5.983 -2.904 -2.164 1.00 92.38 108 THR A CA 1
ATOM 829 C C . THR A 1 108 ? 7.221 -2.018 -2.143 1.00 92.38 108 THR A C 1
ATOM 831 O O . THR A 1 108 ? 8.331 -2.475 -1.897 1.00 92.38 108 THR A O 1
ATOM 834 N N . PHE A 1 109 ? 7.032 -0.721 -2.331 1.00 89.25 109 PHE A N 1
ATOM 835 C CA . PHE A 1 109 ? 8.088 0.274 -2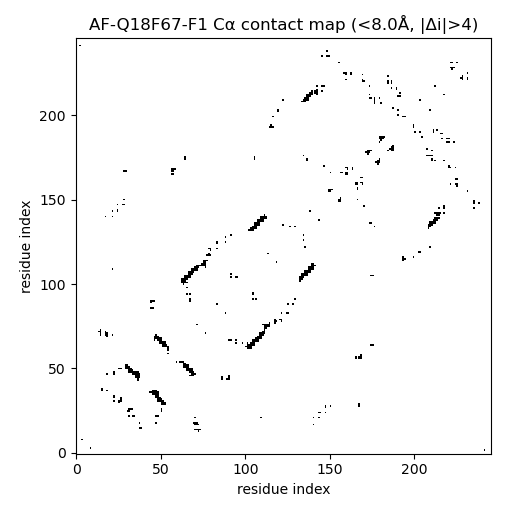.212 1.00 89.25 109 PHE A CA 1
ATOM 836 C C . PHE A 1 109 ? 7.774 1.248 -1.087 1.00 89.25 109 PHE A C 1
ATOM 838 O O . PHE A 1 109 ? 6.658 1.762 -1.012 1.00 89.25 109 PHE A O 1
ATOM 845 N N . VAL A 1 110 ? 8.766 1.565 -0.254 1.00 88.00 110 VAL A N 1
ATOM 846 C CA . VAL A 1 110 ? 8.665 2.683 0.696 1.00 88.00 110 VAL A CA 1
ATOM 847 C C . VAL A 1 110 ? 9.612 3.791 0.267 1.00 88.00 110 VAL A C 1
ATOM 849 O O . VAL A 1 110 ? 10.833 3.620 0.237 1.00 88.00 110 VAL A O 1
ATOM 852 N N . VAL A 1 111 ? 9.045 4.948 -0.064 1.00 84.94 111 VAL A N 1
ATOM 853 C CA . VAL A 1 111 ? 9.783 6.096 -0.604 1.00 84.94 111 VAL A CA 1
ATOM 854 C C . VAL A 1 111 ? 9.635 7.319 0.298 1.00 84.94 111 VAL A C 1
ATOM 856 O O . VAL A 1 111 ? 8.624 7.500 0.977 1.00 84.94 111 VAL A O 1
ATOM 859 N N . LEU A 1 112 ? 10.652 8.183 0.331 1.00 76.88 112 LEU A N 1
ATOM 860 C CA . LEU A 1 112 ? 10.559 9.453 1.067 1.00 76.88 112 LEU A CA 1
ATOM 861 C C . LEU A 1 112 ? 9.659 10.466 0.359 1.00 76.88 112 LEU A C 1
ATOM 863 O O . LEU A 1 112 ? 8.931 11.199 1.023 1.00 76.88 112 LEU A O 1
ATOM 867 N N . ASP A 1 113 ? 9.759 10.521 -0.964 1.00 68.44 113 ASP A N 1
ATOM 868 C CA . ASP A 1 113 ? 8.995 11.409 -1.832 1.00 68.44 113 ASP A CA 1
ATOM 869 C C . ASP A 1 113 ? 8.968 10.819 -3.252 1.00 68.44 113 ASP A C 1
ATOM 871 O O . ASP A 1 113 ? 9.825 10.000 -3.609 1.00 68.44 113 ASP A O 1
ATOM 875 N N . PHE A 1 114 ? 7.996 11.236 -4.057 1.00 67.25 114 PHE A N 1
ATOM 876 C CA . PHE A 1 114 ? 7.809 10.781 -5.432 1.00 67.25 114 PHE A CA 1
ATOM 877 C C . PHE A 1 114 ? 8.258 11.853 -6.429 1.00 67.25 114 PHE A C 1
ATOM 879 O O . PHE A 1 114 ? 7.717 12.958 -6.439 1.00 67.25 114 PHE A O 1
ATOM 886 N N . ASP A 1 115 ? 9.181 11.526 -7.338 1.00 62.03 115 ASP A N 1
ATOM 887 C CA . ASP A 1 115 ? 9.549 12.446 -8.422 1.00 62.03 115 ASP A CA 1
ATOM 888 C C . ASP A 1 115 ? 8.684 12.226 -9.678 1.00 62.03 115 ASP A C 1
ATOM 890 O O . ASP A 1 115 ? 8.755 11.196 -10.354 1.00 62.03 115 ASP A O 1
ATOM 894 N N . GLY A 1 116 ? 7.884 13.233 -10.037 1.00 60.56 116 GLY A N 1
ATOM 895 C CA . GLY A 1 116 ? 7.332 13.363 -11.390 1.00 60.56 116 GLY A CA 1
ATOM 896 C C . GLY A 1 116 ? 6.373 12.246 -11.814 1.00 60.56 116 GLY A C 1
ATOM 897 O O . GLY A 1 116 ? 5.384 12.019 -11.139 1.00 60.56 116 GLY A O 1
ATOM 898 N N . HIS A 1 117 ? 6.618 11.612 -12.967 1.00 67.25 117 HIS A N 1
ATOM 899 C CA . HIS A 1 117 ? 5.850 10.473 -13.512 1.00 67.25 117 HIS A CA 1
ATOM 900 C C . HIS A 1 117 ? 6.622 9.139 -13.393 1.00 67.25 117 HIS A C 1
ATOM 902 O O . HIS A 1 117 ? 6.287 8.169 -14.073 1.00 67.25 117 HIS A O 1
ATOM 908 N N . GLN A 1 118 ? 7.706 9.099 -12.609 1.00 74.50 118 GLN A N 1
ATOM 909 C CA . GLN A 1 118 ? 8.655 7.980 -12.645 1.00 74.50 118 GLN A CA 1
ATOM 910 C C . GLN A 1 118 ? 8.098 6.691 -12.027 1.00 74.50 118 GLN A C 1
ATOM 912 O O . GLN A 1 118 ? 8.474 5.604 -12.449 1.00 74.50 118 GLN A O 1
ATOM 917 N N . ASP A 1 119 ? 7.180 6.809 -11.071 1.00 77.31 119 ASP A N 1
ATOM 918 C CA . ASP A 1 119 ? 6.391 5.706 -10.517 1.00 77.31 119 ASP A CA 1
ATOM 919 C C . ASP A 1 119 ? 5.555 5.007 -11.595 1.00 77.31 119 ASP A C 1
ATOM 921 O O . ASP A 1 119 ? 5.581 3.785 -11.702 1.00 77.31 119 ASP A O 1
ATOM 925 N N . ILE A 1 120 ? 4.881 5.784 -12.446 1.00 84.69 120 ILE A N 1
ATOM 926 C CA . ILE A 1 120 ? 4.102 5.270 -13.577 1.00 84.69 120 ILE A CA 1
ATOM 927 C C . ILE A 1 120 ? 5.018 4.621 -14.620 1.00 84.69 120 ILE A C 1
ATOM 929 O O . ILE A 1 120 ? 4.716 3.539 -15.114 1.00 84.69 120 ILE A O 1
ATOM 933 N N . GLU A 1 121 ? 6.137 5.259 -14.965 1.00 83.25 121 GLU A N 1
ATOM 934 C CA . GLU A 1 121 ? 7.080 4.706 -15.947 1.00 83.25 121 GLU A CA 1
ATOM 935 C C . GLU A 1 121 ? 7.740 3.412 -15.459 1.00 83.25 121 GLU A C 1
ATOM 937 O O . GLU A 1 121 ? 7.971 2.492 -16.244 1.00 83.25 121 GLU A O 1
ATOM 942 N N . PHE A 1 122 ? 8.056 3.330 -14.168 1.00 84.31 122 PHE A N 1
ATOM 943 C CA . PHE A 1 122 ? 8.612 2.126 -13.566 1.00 84.31 122 PHE A CA 1
ATOM 944 C C . PHE A 1 122 ? 7.568 1.023 -13.441 1.00 84.31 122 PHE A C 1
ATOM 946 O O . PHE A 1 122 ? 7.862 -0.120 -13.789 1.00 84.31 122 PHE A O 1
ATOM 953 N N . PHE A 1 123 ? 6.344 1.374 -13.037 1.00 89.50 123 PHE A N 1
ATOM 954 C CA . PHE A 1 123 ? 5.215 0.454 -13.057 1.00 89.50 123 PHE A CA 1
ATOM 955 C C . PHE A 1 123 ? 5.024 -0.153 -14.442 1.00 89.50 123 PHE A C 1
ATOM 957 O O . PHE A 1 123 ? 4.954 -1.368 -14.553 1.00 89.50 123 PHE A O 1
ATOM 964 N N . ASP A 1 124 ? 4.996 0.668 -15.497 1.00 89.94 124 ASP A N 1
ATOM 965 C CA . ASP A 1 124 ? 4.771 0.183 -16.860 1.00 89.94 124 ASP A CA 1
ATOM 966 C C . ASP A 1 124 ? 5.817 -0.873 -17.245 1.00 89.94 124 ASP A C 1
ATOM 968 O O . ASP A 1 124 ? 5.471 -1.923 -17.779 1.00 89.94 124 ASP A O 1
ATOM 972 N N . LYS A 1 125 ? 7.088 -0.651 -16.891 1.00 87.44 125 LYS A N 1
ATOM 973 C CA . LYS A 1 125 ? 8.164 -1.624 -17.129 1.00 87.44 125 LYS A CA 1
ATOM 974 C C . LYS A 1 125 ? 8.003 -2.898 -16.290 1.00 87.44 125 LYS A C 1
ATOM 976 O O . LYS A 1 125 ? 8.230 -3.988 -16.801 1.00 87.44 125 LYS A O 1
ATOM 981 N N . MET A 1 126 ? 7.635 -2.776 -15.013 1.00 87.31 126 MET A N 1
ATOM 982 C CA . MET A 1 126 ? 7.396 -3.929 -14.133 1.00 87.31 126 MET A CA 1
ATOM 983 C C . MET A 1 126 ? 6.145 -4.720 -14.533 1.00 87.31 126 MET A C 1
ATOM 985 O O . MET A 1 126 ? 6.121 -5.935 -14.372 1.00 87.31 126 MET A O 1
ATOM 989 N N . SER A 1 127 ? 5.138 -4.059 -15.106 1.00 89.31 127 SER A N 1
ATOM 990 C CA . SER A 1 127 ? 3.882 -4.682 -15.540 1.00 89.31 127 SER A CA 1
ATOM 991 C C . SER A 1 127 ? 4.089 -5.717 -16.649 1.00 89.31 127 SER A C 1
ATOM 993 O O . SER A 1 127 ? 3.318 -6.660 -16.767 1.00 89.31 127 SER A O 1
ATOM 995 N N . GLU A 1 128 ? 5.178 -5.598 -17.417 1.00 88.44 128 GLU A N 1
ATOM 996 C CA . GLU A 1 128 ? 5.597 -6.603 -18.402 1.00 88.44 128 GLU A CA 1
ATOM 997 C C . GLU A 1 128 ? 6.192 -7.874 -17.761 1.00 88.44 128 GLU A C 1
ATOM 999 O O . GLU A 1 128 ? 6.369 -8.885 -18.443 1.00 88.44 128 GLU A O 1
ATOM 1004 N N . VAL A 1 129 ? 6.532 -7.825 -16.468 1.00 87.12 129 VAL A N 1
ATOM 1005 C CA . VAL A 1 129 ? 7.139 -8.921 -15.691 1.00 87.12 129 VAL A CA 1
ATOM 1006 C C . VAL A 1 129 ? 6.125 -9.593 -14.764 1.00 87.12 129 VAL A C 1
ATOM 1008 O O . VAL A 1 129 ? 6.243 -10.796 -14.512 1.00 87.12 129 VAL A O 1
ATOM 1011 N N . TYR A 1 130 ? 5.159 -8.826 -14.258 1.00 90.19 130 TYR A N 1
ATOM 1012 C CA . TYR A 1 130 ? 4.119 -9.324 -13.366 1.00 90.19 130 TYR A CA 1
ATOM 1013 C C . TYR A 1 130 ? 3.249 -10.394 -14.039 1.00 90.19 130 TYR A C 1
ATOM 1015 O O . TYR A 1 130 ? 2.878 -10.284 -15.209 1.00 90.19 130 TYR A O 1
ATOM 1023 N N . ALA A 1 131 ? 2.956 -11.451 -13.286 1.00 88.94 131 ALA A N 1
ATOM 1024 C CA . ALA A 1 131 ? 1.909 -12.413 -13.600 1.00 88.94 131 ALA A CA 1
ATOM 1025 C C . ALA A 1 131 ? 0.548 -11.929 -13.064 1.00 88.94 131 ALA A C 1
ATOM 1027 O O . ALA A 1 131 ? 0.453 -10.871 -12.441 1.00 88.94 131 ALA A O 1
ATOM 1028 N N . ASP A 1 132 ? -0.503 -12.714 -13.307 1.00 88.19 132 ASP A N 1
ATOM 1029 C CA . ASP A 1 132 ? -1.807 -12.485 -12.680 1.00 88.19 132 ASP A CA 1
ATOM 1030 C C . ASP A 1 132 ? -1.646 -12.435 -11.145 1.00 88.19 132 ASP A C 1
ATOM 1032 O O . ASP A 1 132 ? -0.846 -13.187 -10.585 1.00 88.19 132 ASP A O 1
ATOM 1036 N N . ASP A 1 133 ? -2.391 -11.542 -10.484 1.00 91.38 133 ASP A N 1
ATOM 1037 C CA . ASP A 1 133 ? -2.372 -11.328 -9.025 1.00 91.38 133 ASP A CA 1
ATOM 1038 C C . ASP A 1 133 ? -1.046 -10.781 -8.440 1.00 91.38 133 ASP A C 1
ATOM 1040 O O . ASP A 1 133 ? -0.850 -10.749 -7.220 1.00 91.38 133 ASP A O 1
ATOM 1044 N N . GLU A 1 134 ? -0.159 -10.264 -9.298 1.00 94.06 134 GLU A N 1
ATOM 1045 C CA . GLU A 1 134 ? 1.058 -9.541 -8.917 1.00 94.06 134 GLU A CA 1
ATOM 1046 C C . GLU A 1 134 ? 0.944 -8.053 -9.274 1.00 94.06 134 GLU A C 1
ATOM 1048 O O . GLU A 1 134 ? 0.605 -7.683 -10.397 1.00 94.06 134 GLU A O 1
ATOM 1053 N N . TYR A 1 135 ? 1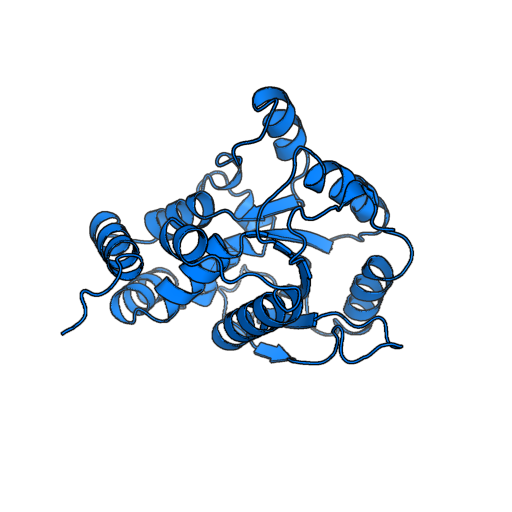.230 -7.174 -8.315 1.00 95.19 135 TYR A N 1
ATOM 1054 C CA . TYR A 1 135 ? 0.980 -5.738 -8.462 1.00 95.19 135 TYR A CA 1
ATOM 1055 C C . TYR A 1 135 ? 1.982 -4.899 -7.677 1.00 95.19 135 TYR A C 1
ATOM 1057 O O . TYR A 1 135 ? 2.778 -5.411 -6.887 1.00 95.19 135 TYR A O 1
ATOM 1065 N N . MET A 1 136 ? 1.951 -3.584 -7.899 1.00 94.56 136 MET A N 1
ATOM 1066 C CA . MET A 1 136 ? 2.857 -2.649 -7.243 1.00 94.56 136 MET A CA 1
ATOM 1067 C C . MET A 1 136 ? 2.126 -1.785 -6.223 1.00 94.56 136 MET A C 1
ATOM 1069 O O . MET A 1 136 ? 1.115 -1.156 -6.532 1.00 94.56 136 MET A O 1
ATOM 1073 N N . VAL A 1 137 ? 2.697 -1.693 -5.025 1.00 94.38 137 VAL A N 1
ATOM 1074 C CA . VAL A 1 137 ? 2.228 -0.802 -3.963 1.00 94.38 137 VAL A CA 1
ATOM 1075 C C . VAL A 1 137 ? 3.351 0.153 -3.605 1.00 94.38 137 VAL A C 1
ATOM 1077 O O . VAL A 1 137 ? 4.464 -0.278 -3.323 1.00 94.38 137 VAL A O 1
ATOM 1080 N N . VAL A 1 138 ? 3.094 1.456 -3.595 1.00 91.62 138 VAL A N 1
ATOM 1081 C CA . VAL A 1 138 ? 4.094 2.448 -3.196 1.00 91.62 138 VAL A CA 1
ATOM 1082 C C . VAL A 1 138 ? 3.579 3.283 -2.039 1.00 91.62 138 VAL A C 1
ATOM 1084 O O . VAL A 1 138 ? 2.640 4.060 -2.187 1.00 91.62 138 VAL A O 1
ATOM 1087 N N . PHE A 1 139 ? 4.232 3.154 -0.890 1.00 91.38 139 PHE A N 1
ATOM 1088 C CA . PHE A 1 139 ? 3.976 3.946 0.303 1.00 91.38 139 PHE A CA 1
ATOM 1089 C C . PHE A 1 139 ? 4.920 5.139 0.373 1.00 91.38 139 PHE A C 1
ATOM 1091 O O . PHE A 1 139 ? 6.140 4.990 0.245 1.00 91.38 139 PHE A O 1
ATOM 1098 N N . THR A 1 140 ? 4.388 6.315 0.713 1.00 88.31 140 THR A N 1
ATOM 1099 C CA . THR A 1 140 ? 5.255 7.329 1.320 1.00 88.31 140 THR A CA 1
ATOM 1100 C C . THR A 1 140 ? 5.632 6.898 2.734 1.00 88.31 140 THR A C 1
ATOM 1102 O O . THR A 1 140 ? 4.834 6.315 3.473 1.00 88.31 140 THR A O 1
ATOM 1105 N N . ALA A 1 141 ? 6.845 7.243 3.159 1.00 85.75 141 ALA A N 1
ATOM 1106 C CA . ALA A 1 141 ? 7.283 7.019 4.532 1.00 85.75 141 ALA A CA 1
ATOM 1107 C C . ALA A 1 141 ? 6.353 7.708 5.554 1.00 85.75 141 ALA A C 1
ATOM 1109 O O . ALA A 1 141 ? 6.140 7.187 6.648 1.00 85.75 141 ALA A O 1
ATOM 1110 N N . GLU A 1 142 ? 5.777 8.866 5.201 1.00 85.56 142 GLU A N 1
ATOM 1111 C CA . GLU A 1 142 ? 4.795 9.563 6.043 1.00 85.56 142 GLU A CA 1
ATOM 1112 C C . GLU A 1 142 ? 3.478 8.776 6.162 1.00 85.56 142 GLU A C 1
ATOM 1114 O O . GLU A 1 142 ? 2.953 8.661 7.271 1.00 85.56 142 GLU A O 1
ATOM 1119 N N . ALA A 1 143 ? 2.983 8.180 5.072 1.00 90.31 143 ALA A N 1
ATOM 1120 C CA . ALA A 1 143 ? 1.775 7.355 5.075 1.00 90.31 143 ALA A CA 1
ATOM 1121 C C . ALA A 1 143 ? 1.956 6.092 5.924 1.00 90.31 143 ALA A C 1
ATOM 1123 O O . ALA A 1 143 ? 1.136 5.802 6.795 1.00 90.31 143 ALA A O 1
ATOM 1124 N N . LEU A 1 144 ? 3.076 5.381 5.750 1.00 91.19 144 LEU A N 1
ATOM 1125 C CA . LEU A 1 144 ? 3.386 4.202 6.560 1.00 91.19 144 LEU A CA 1
ATOM 1126 C C . LEU A 1 144 ? 3.529 4.561 8.050 1.00 91.19 144 LEU A C 1
ATOM 1128 O O . LEU A 1 144 ? 3.020 3.853 8.921 1.00 91.19 144 LEU A O 1
ATOM 1132 N N . ALA A 1 145 ? 4.156 5.702 8.358 1.00 87.62 145 ALA A N 1
ATOM 1133 C CA . ALA A 1 145 ? 4.236 6.207 9.725 1.00 87.62 145 ALA A CA 1
ATOM 1134 C C . ALA A 1 145 ? 2.854 6.550 10.306 1.00 87.62 145 ALA A C 1
ATOM 1136 O O . ALA A 1 145 ? 2.638 6.350 11.503 1.00 87.62 145 ALA A O 1
ATOM 1137 N N . MET A 1 146 ? 1.919 7.046 9.491 1.00 89.69 146 MET A N 1
ATOM 1138 C CA . MET A 1 146 ? 0.542 7.319 9.908 1.00 89.69 146 MET A CA 1
ATOM 1139 C C . MET A 1 146 ? -0.215 6.031 10.233 1.00 89.69 146 MET A C 1
ATOM 1141 O O . MET A 1 146 ? -0.817 5.948 11.304 1.00 89.69 146 MET A O 1
ATOM 1145 N N . VAL A 1 147 ? -0.107 5.004 9.384 1.00 92.06 147 VAL A N 1
ATOM 1146 C CA . VAL A 1 147 ? -0.677 3.672 9.652 1.00 92.06 147 VAL A CA 1
ATOM 1147 C C . VAL A 1 147 ? -0.137 3.112 10.969 1.00 92.06 147 VAL A C 1
ATOM 1149 O O . VAL A 1 147 ? -0.910 2.718 11.845 1.00 92.06 147 VAL A O 1
ATOM 1152 N N . LEU A 1 148 ? 1.186 3.142 11.160 1.00 90.62 148 LEU A N 1
ATOM 1153 C CA . LEU A 1 148 ? 1.813 2.669 12.395 1.00 90.62 148 LEU A CA 1
ATOM 1154 C C . LEU A 1 148 ? 1.374 3.494 13.615 1.00 90.62 148 LEU A C 1
ATOM 1156 O O . LEU A 1 148 ? 1.150 2.944 14.692 1.00 90.62 148 LEU A O 1
ATOM 1160 N N . SER A 1 149 ? 1.218 4.808 13.462 1.00 86.06 149 SER A N 1
ATOM 1161 C CA . SER A 1 149 ? 0.755 5.684 14.545 1.00 86.06 149 SER A CA 1
ATOM 1162 C C . SER A 1 149 ? -0.684 5.365 14.948 1.00 86.06 149 SER A C 1
ATOM 1164 O O . SER A 1 149 ? -0.969 5.273 16.142 1.00 86.06 149 SER A O 1
ATOM 1166 N N . ALA A 1 150 ? -1.573 5.137 13.977 1.00 87.00 150 ALA A N 1
ATOM 1167 C CA . ALA A 1 150 ? -2.947 4.711 14.227 1.00 87.00 150 ALA A CA 1
ATOM 1168 C C . ALA A 1 150 ? -3.000 3.341 14.923 1.00 87.00 150 ALA A C 1
ATOM 1170 O O . ALA A 1 150 ? -3.757 3.168 15.877 1.00 87.00 150 ALA A O 1
ATOM 1171 N N . TYR A 1 151 ? -2.139 2.403 14.515 1.00 88.94 151 TYR A N 1
ATOM 1172 C CA . TYR A 1 151 ? -2.014 1.091 15.150 1.00 88.94 151 TYR A CA 1
ATOM 1173 C C . TYR A 1 151 ? -1.564 1.178 16.617 1.00 88.94 151 TYR A C 1
ATOM 1175 O O . TYR A 1 151 ? -2.146 0.537 17.494 1.00 88.94 151 TYR A O 1
ATOM 1183 N N . LEU A 1 152 ? -0.540 1.990 16.903 1.00 86.38 152 LEU A N 1
ATOM 1184 C CA . LEU A 1 152 ? 0.007 2.164 18.254 1.00 86.38 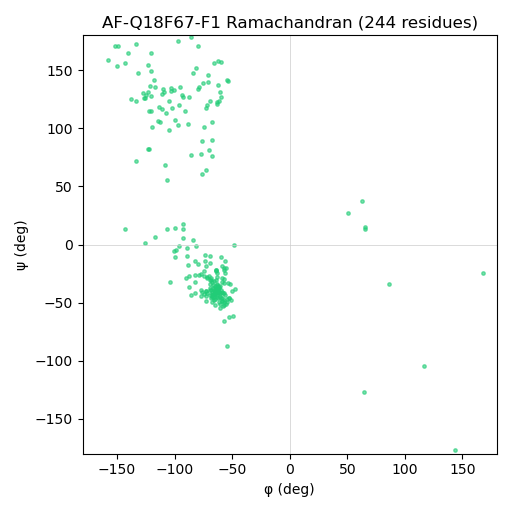152 LEU A CA 1
ATOM 1185 C C . LEU A 1 152 ? -0.903 3.005 19.164 1.00 86.38 152 LEU A C 1
ATOM 1187 O O . LEU A 1 152 ? -0.830 2.904 20.392 1.00 86.38 152 LEU A O 1
ATOM 1191 N N . ALA A 1 153 ? -1.774 3.834 18.590 1.00 86.44 153 ALA A N 1
ATOM 1192 C CA . ALA A 1 153 ? -2.785 4.575 19.327 1.00 86.44 153 ALA A CA 1
ATOM 1193 C C . ALA A 1 153 ? -3.943 3.644 19.719 1.00 86.44 153 ALA A C 1
ATOM 1195 O O . ALA A 1 153 ? -4.937 3.544 19.008 1.00 86.44 153 ALA A O 1
ATOM 1196 N N . HIS A 1 154 ? -3.842 2.995 20.885 1.00 82.00 154 HIS A N 1
ATOM 1197 C CA . HIS A 1 154 ? -4.818 1.996 21.352 1.00 82.00 154 HIS A CA 1
ATOM 1198 C C . HIS A 1 154 ? -6.290 2.411 21.227 1.00 82.00 154 HIS A C 1
ATOM 1200 O O . HIS A 1 154 ? -7.115 1.570 20.897 1.00 82.00 154 HIS A O 1
ATOM 1206 N N . THR A 1 155 ? -6.637 3.677 21.476 1.00 82.00 155 THR A N 1
ATOM 1207 C CA . THR A 1 155 ? -8.018 4.156 21.307 1.00 82.00 155 THR A CA 1
ATOM 1208 C C . THR A 1 155 ? -8.484 4.023 19.856 1.00 82.00 155 THR A C 1
ATOM 1210 O O . THR A 1 155 ? -9.530 3.432 19.614 1.00 82.00 155 THR A O 1
ATOM 1213 N N . VAL A 1 156 ? -7.673 4.500 18.907 1.00 80.69 156 VAL A N 1
ATOM 1214 C CA . VAL A 1 156 ? -7.961 4.458 17.465 1.00 80.69 156 VAL A CA 1
ATOM 1215 C C . VAL A 1 156 ? -7.938 3.017 16.966 1.00 80.69 156 VAL A C 1
ATOM 1217 O O . VAL A 1 156 ? -8.889 2.559 16.345 1.00 80.69 156 VAL A O 1
ATOM 1220 N N . SER A 1 157 ? -6.887 2.268 17.299 1.00 84.81 157 SER A N 1
ATOM 1221 C CA . SER A 1 157 ? -6.738 0.871 16.888 1.00 84.81 157 SER A CA 1
ATOM 1222 C C . SER A 1 157 ? -7.896 -0.009 17.371 1.00 84.81 157 SER A C 1
ATOM 1224 O O . SER A 1 157 ? -8.421 -0.813 16.600 1.00 84.81 157 SER A O 1
ATOM 1226 N N . ASN A 1 158 ? -8.361 0.183 18.612 1.00 85.06 158 ASN A N 1
ATOM 1227 C CA . ASN A 1 158 ? -9.512 -0.545 19.145 1.00 85.06 158 ASN A CA 1
ATOM 1228 C C . ASN A 1 158 ? -10.824 -0.132 18.470 1.00 85.06 158 ASN A C 1
ATOM 1230 O O . ASN A 1 158 ? -11.617 -1.010 18.155 1.00 85.06 158 ASN A O 1
ATOM 1234 N N . GLU A 1 159 ? -11.062 1.164 18.247 1.00 84.44 159 GLU A N 1
ATOM 1235 C CA . GLU A 1 159 ? -12.255 1.644 17.531 1.00 84.44 159 GLU A CA 1
ATOM 1236 C C . GLU A 1 159 ? -12.334 1.019 16.135 1.00 84.44 159 GLU A C 1
ATOM 1238 O O . GLU A 1 159 ? -13.320 0.368 15.798 1.00 84.44 159 GLU A O 1
ATOM 1243 N N . LEU A 1 160 ? -11.253 1.116 15.365 1.00 85.38 160 LEU A N 1
ATOM 1244 C CA . LEU A 1 160 ? -11.182 0.575 14.011 1.00 85.38 160 LEU A CA 1
ATOM 1245 C C . LEU A 1 160 ? -11.315 -0.958 13.998 1.00 85.38 160 LEU A C 1
ATOM 1247 O O . LEU A 1 160 ? -12.037 -1.522 13.174 1.00 85.38 160 LEU A O 1
ATOM 1251 N N . SER A 1 161 ? -10.689 -1.642 14.962 1.00 86.00 161 SER A N 1
ATOM 1252 C CA . SER A 1 161 ? -10.830 -3.095 15.120 1.00 86.00 161 SER A CA 1
ATOM 1253 C C . SER A 1 161 ? -12.252 -3.511 15.502 1.00 86.00 161 SER A C 1
ATOM 1255 O O . SER A 1 161 ? -12.686 -4.587 15.111 1.00 86.00 161 SER A O 1
ATOM 1257 N N . LEU A 1 162 ? -13.008 -2.692 16.240 1.00 83.88 162 LEU A N 1
ATOM 1258 C CA . LEU A 1 162 ? -14.410 -2.990 16.555 1.00 83.88 162 LEU A CA 1
ATOM 1259 C C . LEU A 1 162 ? -15.301 -2.929 15.309 1.00 83.88 162 LEU A C 1
ATOM 1261 O O . LEU A 1 162 ? -16.257 -3.697 15.219 1.00 83.88 162 LEU A O 1
ATOM 1265 N N . VAL A 1 163 ? -14.981 -2.055 14.351 1.00 83.44 163 VAL A N 1
ATOM 1266 C CA . VAL A 1 163 ? -15.759 -1.880 13.115 1.00 83.44 163 VAL A CA 1
ATOM 1267 C C . VAL A 1 163 ? -15.505 -3.013 12.117 1.00 83.44 163 VAL A C 1
ATOM 1269 O O . VAL A 1 163 ? -16.446 -3.497 11.489 1.00 83.44 163 VAL A O 1
ATOM 1272 N N . LYS A 1 164 ? -14.251 -3.465 11.975 1.00 81.44 164 LYS A N 1
ATOM 1273 C CA . LYS A 1 164 ? -13.848 -4.460 10.958 1.00 81.44 164 LYS A CA 1
ATOM 1274 C C . LYS A 1 164 ? -13.319 -5.788 11.504 1.00 81.44 164 LYS A C 1
ATOM 1276 O O . LYS A 1 164 ? -12.859 -6.621 10.735 1.00 81.44 164 LYS A O 1
ATOM 1281 N N . GLY A 1 165 ? -13.376 -6.006 12.814 1.00 82.94 165 GLY A N 1
ATOM 1282 C CA . GLY A 1 165 ? -12.901 -7.222 13.486 1.00 82.94 165 GLY A CA 1
ATOM 1283 C C . GLY A 1 165 ? -11.409 -7.207 13.836 1.00 82.94 165 GLY A C 1
ATOM 1284 O O . GLY A 1 165 ? -11.026 -7.727 14.884 1.00 82.94 165 GLY A O 1
ATOM 1285 N N . SER A 1 166 ? -10.566 -6.575 13.014 1.00 87.12 166 SER A N 1
ATOM 1286 C CA . SER A 1 166 ? -9.136 -6.385 13.284 1.00 87.12 166 SER A CA 1
ATOM 1287 C C . SER A 1 166 ? -8.610 -5.104 12.639 1.00 87.12 166 SER A C 1
ATOM 1289 O O . SER A 1 166 ? -9.131 -4.656 11.619 1.00 87.12 166 SER A O 1
ATOM 1291 N N . PHE A 1 167 ? -7.544 -4.525 13.201 1.00 89.38 167 PHE A N 1
ATOM 1292 C CA . PHE A 1 167 ? -6.867 -3.383 12.584 1.00 89.38 167 PHE A CA 1
ATOM 1293 C C . PHE A 1 167 ? -6.290 -3.752 11.210 1.00 89.38 167 PHE A C 1
ATOM 1295 O O . PHE A 1 167 ? -6.363 -2.947 10.287 1.00 89.38 167 PHE A O 1
ATOM 1302 N N . GLN A 1 168 ? -5.780 -4.980 11.038 1.00 90.12 168 GLN A N 1
ATOM 1303 C CA . GLN A 1 168 ? -5.304 -5.451 9.734 1.00 90.12 168 GLN A CA 1
ATOM 1304 C C . GLN A 1 168 ? -6.403 -5.395 8.666 1.00 90.12 168 GLN A C 1
ATOM 1306 O O . GLN A 1 168 ? -6.142 -4.921 7.566 1.00 90.12 168 GLN A O 1
ATOM 1311 N N . SER A 1 169 ? -7.638 -5.782 8.999 1.00 89.94 169 SER A N 1
ATOM 1312 C CA . SER A 1 169 ? -8.773 -5.726 8.064 1.00 89.94 169 SER A CA 1
ATOM 1313 C C . SER A 1 169 ? -9.116 -4.299 7.620 1.00 89.94 169 SER A C 1
ATOM 1315 O O . SER A 1 169 ? -9.625 -4.096 6.520 1.00 89.94 169 SER A O 1
ATOM 1317 N N . VAL A 1 170 ? -8.831 -3.303 8.465 1.00 91.12 170 VAL A N 1
ATOM 1318 C CA . VAL A 1 170 ? -9.070 -1.875 8.190 1.00 91.12 170 VAL A CA 1
ATOM 1319 C C . VAL A 1 170 ? -8.063 -1.351 7.177 1.00 91.12 170 VAL A C 1
ATOM 1321 O O . VAL A 1 170 ? -8.447 -0.633 6.262 1.00 91.12 170 VAL A O 1
ATOM 1324 N N . ILE A 1 171 ? -6.786 -1.710 7.339 1.00 94.06 171 ILE A N 1
ATOM 1325 C CA . ILE A 1 171 ? -5.692 -1.225 6.485 1.00 94.06 171 ILE A CA 1
ATOM 1326 C C . ILE A 1 171 ? -5.443 -2.106 5.261 1.00 94.06 171 ILE A C 1
ATOM 1328 O O . ILE A 1 171 ? -4.698 -1.700 4.376 1.00 94.06 171 ILE A O 1
ATOM 1332 N N . TYR A 1 172 ? -6.061 -3.288 5.193 1.00 94.31 172 TYR A N 1
ATOM 1333 C CA . TYR A 1 172 ? -5.943 -4.220 4.071 1.00 94.31 172 TYR A CA 1
ATOM 1334 C C . TYR A 1 172 ? -6.175 -3.576 2.695 1.00 94.31 172 TYR A C 1
ATOM 1336 O O . TYR A 1 172 ? -5.396 -3.874 1.793 1.00 94.31 172 TYR A O 1
ATOM 1344 N N . PRO A 1 173 ? -7.140 -2.647 2.508 1.00 95.31 173 PRO A N 1
ATOM 1345 C CA . PRO A 1 173 ? -7.315 -1.975 1.223 1.00 95.31 173 PRO A CA 1
ATOM 1346 C C . PRO A 1 173 ? -6.070 -1.245 0.715 1.00 95.31 173 PRO A C 1
ATOM 1348 O O . PRO A 1 173 ? -5.945 -1.053 -0.481 1.00 95.31 173 PRO A O 1
ATOM 1351 N N . LEU A 1 174 ? -5.115 -0.880 1.577 1.00 95.94 174 LEU A N 1
ATOM 1352 C CA . LEU A 1 174 ? -3.848 -0.267 1.157 1.00 95.94 174 LEU A CA 1
ATOM 1353 C C . LEU A 1 174 ? -2.875 -1.257 0.495 1.00 95.94 174 LEU A C 1
ATOM 1355 O O . LEU A 1 174 ? -1.836 -0.840 -0.008 1.00 95.94 174 LEU A O 1
ATOM 1359 N N . PHE A 1 175 ? -3.183 -2.553 0.534 1.00 95.38 175 PHE A N 1
ATOM 1360 C CA . PHE A 1 175 ? -2.319 -3.638 0.076 1.00 95.38 175 PHE A CA 1
ATOM 1361 C C . PHE A 1 175 ? -2.993 -4.555 -0.947 1.00 95.38 175 PHE A C 1
ATOM 1363 O O . PHE A 1 175 ? -2.352 -5.511 -1.366 1.00 95.38 175 PHE A O 1
ATOM 1370 N N . ASP A 1 176 ? -4.239 -4.298 -1.350 1.00 95.38 176 ASP A N 1
ATOM 1371 C CA . ASP A 1 176 ? -4.996 -5.141 -2.281 1.00 95.38 176 ASP A CA 1
ATOM 1372 C C . ASP A 1 176 ? -5.686 -4.289 -3.362 1.00 95.38 176 ASP A C 1
ATOM 1374 O O . ASP A 1 176 ? -6.469 -3.406 -3.006 1.00 95.38 176 ASP A O 1
ATOM 1378 N N . PRO A 1 177 ? -5.439 -4.532 -4.666 1.00 94.81 177 PRO A N 1
ATOM 1379 C CA . PRO A 1 177 ? -6.001 -3.725 -5.743 1.00 94.81 177 PRO A CA 1
ATOM 1380 C C . PRO A 1 177 ? -7.525 -3.733 -5.793 1.00 94.81 177 PRO A C 1
ATOM 1382 O O . PRO A 1 177 ? -8.120 -2.682 -6.013 1.00 94.81 177 PRO A O 1
ATOM 1385 N N . ASP A 1 178 ? -8.178 -4.872 -5.572 1.00 94.31 178 ASP A N 1
ATOM 1386 C CA . ASP A 1 178 ? -9.637 -4.955 -5.700 1.00 94.31 178 ASP A CA 1
ATOM 1387 C C . ASP A 1 178 ? -10.315 -4.096 -4.634 1.00 94.31 178 ASP A C 1
ATOM 1389 O O . ASP A 1 178 ? -11.293 -3.404 -4.909 1.00 94.31 178 ASP A O 1
ATOM 1393 N N . ARG A 1 179 ? -9.757 -4.096 -3.419 1.00 94.00 179 ARG A N 1
ATOM 1394 C CA . ARG A 1 179 ? -10.240 -3.255 -2.321 1.00 94.00 179 ARG A CA 1
ATOM 1395 C C . ARG A 1 179 ? -9.804 -1.807 -2.463 1.00 94.00 179 ARG A C 1
ATOM 1397 O O . ARG A 1 179 ? -10.593 -0.920 -2.169 1.00 94.00 179 ARG A O 1
ATOM 1404 N N . PHE A 1 180 ? -8.582 -1.542 -2.913 1.00 94.94 180 PHE A N 1
ATOM 1405 C CA . PHE A 1 180 ? -8.098 -0.177 -3.115 1.00 94.94 180 PHE A CA 1
ATOM 1406 C C . PHE A 1 180 ? -8.925 0.574 -4.162 1.00 94.94 180 PHE A C 1
ATOM 1408 O O . PHE A 1 180 ? -9.230 1.753 -3.993 1.00 94.94 180 PHE A O 1
ATOM 1415 N N . ASN A 1 181 ? -9.290 -0.121 -5.242 1.00 92.62 181 ASN A N 1
ATOM 1416 C CA . ASN A 1 181 ? -10.058 0.427 -6.354 1.00 92.62 181 ASN A CA 1
ATOM 1417 C C . ASN A 1 181 ? -11.580 0.412 -6.111 1.00 92.62 181 ASN A C 1
ATOM 1419 O O . ASN A 1 181 ? -12.328 0.780 -7.017 1.00 92.62 181 ASN A O 1
ATOM 1423 N N . ASP A 1 182 ? -12.043 -0.007 -4.928 1.00 91.75 182 ASP A N 1
ATOM 1424 C CA . ASP A 1 182 ? -13.463 -0.008 -4.577 1.00 91.75 182 ASP A CA 1
ATOM 1425 C C . ASP A 1 182 ? -14.012 1.430 -4.569 1.00 91.75 182 ASP A C 1
ATOM 1427 O O . ASP A 1 182 ? -13.537 2.303 -3.831 1.00 91.75 182 ASP A O 1
ATOM 1431 N N . GLU A 1 183 ? -15.026 1.679 -5.404 1.00 87.50 183 GLU A N 1
ATOM 1432 C CA . GLU A 1 183 ? -15.659 2.993 -5.545 1.00 87.50 183 GLU A CA 1
ATOM 1433 C C . GLU A 1 183 ? -16.247 3.495 -4.217 1.00 87.50 183 GLU A C 1
ATOM 1435 O O . GLU A 1 183 ? -16.265 4.705 -3.986 1.00 87.50 183 GLU A O 1
ATOM 1440 N N . ASP A 1 184 ? -16.669 2.591 -3.324 1.00 86.50 184 ASP A N 1
ATOM 1441 C CA . ASP A 1 184 ? -17.232 2.954 -2.021 1.00 86.50 184 ASP A CA 1
ATOM 1442 C C . ASP A 1 184 ? -16.170 3.528 -1.065 1.00 86.50 184 ASP A C 1
ATOM 1444 O O . ASP A 1 184 ? -16.500 4.330 -0.184 1.00 86.50 184 ASP A O 1
ATOM 1448 N N . LEU A 1 185 ? -14.893 3.156 -1.236 1.00 86.50 185 LEU A N 1
ATOM 1449 C CA . LEU A 1 185 ? -13.780 3.703 -0.451 1.00 86.50 185 LEU A CA 1
ATOM 1450 C C . LEU A 1 185 ? -13.201 4.983 -1.061 1.00 86.50 185 LEU A C 1
ATOM 1452 O O . LEU A 1 185 ? -12.634 5.796 -0.334 1.00 86.50 185 LEU A O 1
ATOM 1456 N N . GLY A 1 186 ? -13.313 5.163 -2.380 1.00 85.19 186 GLY A N 1
ATOM 1457 C CA . GLY A 1 186 ? -12.876 6.377 -3.075 1.00 85.19 186 GLY A CA 1
ATOM 1458 C C . GLY A 1 186 ? -11.362 6.639 -3.056 1.00 85.19 186 GLY A C 1
ATOM 1459 O O . GLY A 1 186 ? -10.934 7.737 -3.410 1.00 85.19 186 GLY A O 1
ATOM 1460 N N . LEU A 1 187 ? -10.533 5.661 -2.669 1.00 89.00 187 LEU A N 1
ATOM 1461 C CA . LEU A 1 187 ? -9.083 5.850 -2.500 1.00 89.00 187 LEU A CA 1
ATOM 1462 C C . LEU A 1 187 ? -8.375 6.167 -3.822 1.00 89.00 187 LEU A C 1
ATOM 1464 O O . LEU A 1 187 ? -7.459 6.985 -3.861 1.00 89.00 187 LEU A O 1
ATOM 1468 N N . THR A 1 188 ? -8.826 5.571 -4.925 1.00 86.00 188 THR A N 1
ATOM 1469 C CA . THR A 1 188 ? -8.296 5.795 -6.280 1.00 86.00 188 THR A CA 1
ATOM 1470 C C . THR A 1 188 ? -8.481 7.217 -6.797 1.00 86.00 188 THR A C 1
ATOM 1472 O O . THR A 1 188 ? -7.756 7.648 -7.698 1.00 86.00 188 THR A O 1
ATOM 1475 N N . GLU A 1 189 ? -9.448 7.952 -6.248 1.00 83.31 189 GLU A N 1
ATOM 1476 C CA . GLU A 1 189 ? -9.699 9.349 -6.601 1.00 83.31 189 GLU A CA 1
ATOM 1477 C C . GLU A 1 189 ? -8.717 10.300 -5.908 1.00 83.31 189 GLU A C 1
ATOM 1479 O O . GLU A 1 189 ? -8.525 11.432 -6.357 1.00 83.31 189 GLU A O 1
ATOM 1484 N N . ILE A 1 190 ? -8.040 9.826 -4.860 1.00 81.25 190 ILE A N 1
ATOM 1485 C CA . ILE A 1 190 ? -7.004 10.561 -4.143 1.00 81.25 190 ILE A CA 1
ATOM 1486 C C . ILE A 1 190 ? -5.683 10.343 -4.877 1.00 81.25 190 ILE A C 1
ATOM 1488 O O . ILE A 1 190 ? -4.822 9.553 -4.495 1.00 81.25 190 ILE A O 1
ATOM 1492 N N . ALA A 1 191 ? -5.535 11.051 -5.992 1.00 66.62 191 ALA A N 1
ATOM 1493 C CA . ALA A 1 191 ? -4.257 11.136 -6.669 1.00 66.62 191 ALA A CA 1
ATOM 1494 C C . ALA A 1 191 ? -3.327 12.080 -5.905 1.00 66.62 191 ALA A C 1
ATOM 1496 O O . ALA A 1 191 ? -3.723 13.162 -5.470 1.00 66.62 191 ALA A O 1
ATOM 1497 N N . ARG A 1 192 ? -2.056 11.693 -5.793 1.00 72.38 192 ARG A N 1
ATOM 1498 C CA . ARG A 1 192 ? -1.023 12.588 -5.269 1.00 72.38 192 ARG A CA 1
ATOM 1499 C C . ARG A 1 192 ? -0.898 13.850 -6.119 1.00 72.38 192 ARG A C 1
ATOM 1501 O O . ARG A 1 192 ? -1.170 13.825 -7.320 1.00 72.38 192 ARG A O 1
ATOM 1508 N N . GLU A 1 193 ? -0.379 14.913 -5.517 1.00 65.50 193 GLU A N 1
ATOM 1509 C CA . GLU A 1 193 ? 0.086 16.070 -6.276 1.00 65.50 193 GLU A CA 1
ATOM 1510 C C . GLU A 1 193 ? 1.349 15.698 -7.077 1.00 65.50 193 GLU A C 1
ATOM 1512 O O . GLU A 1 193 ? 2.361 15.237 -6.545 1.00 65.50 193 GLU A O 1
ATOM 1517 N N . ALA A 1 194 ? 1.282 15.898 -8.386 1.00 64.00 194 ALA A N 1
ATOM 1518 C CA . ALA A 1 194 ? 2.360 15.740 -9.347 1.00 64.00 194 ALA A CA 1
ATOM 1519 C C . ALA A 1 194 ? 2.375 16.961 -10.282 1.00 64.00 194 ALA A C 1
ATOM 1521 O O . ALA A 1 194 ? 1.491 17.810 -10.237 1.00 64.00 194 ALA A O 1
ATOM 1522 N N . GLY A 1 195 ? 3.395 17.075 -11.139 1.00 67.19 195 GLY A N 1
ATOM 1523 C CA . GLY A 1 195 ? 3.550 18.213 -12.055 1.00 67.19 195 GLY A CA 1
ATOM 1524 C C . GLY A 1 195 ? 2.326 18.461 -12.951 1.00 67.19 195 GLY A C 1
ATOM 1525 O O . GLY A 1 195 ? 1.466 19.279 -12.638 1.00 67.19 195 GLY A O 1
ATOM 1526 N N . ASN A 1 196 ? 2.250 17.807 -14.115 1.00 75.94 196 ASN A N 1
ATOM 1527 C CA . ASN A 1 196 ? 1.058 17.895 -14.964 1.00 75.94 196 ASN A CA 1
ATOM 1528 C C . ASN A 1 196 ? -0.066 17.015 -14.384 1.00 75.94 196 ASN A C 1
ATOM 1530 O O . ASN A 1 196 ? -0.281 15.898 -14.855 1.00 75.94 196 ASN A O 1
ATOM 1534 N N . GLN A 1 197 ? -0.737 17.517 -13.343 1.00 80.19 197 GLN A N 1
ATOM 1535 C CA . GLN A 1 197 ? -1.696 16.774 -12.519 1.00 80.19 197 GLN A CA 1
ATOM 1536 C C . GLN A 1 197 ? -2.771 16.042 -13.335 1.00 80.19 197 GLN A C 1
ATOM 1538 O O . GLN A 1 197 ? -2.982 14.851 -13.146 1.00 80.19 197 GLN A O 1
ATOM 1543 N N . GLU A 1 198 ? -3.400 16.714 -14.301 1.00 82.38 198 GLU A N 1
ATOM 1544 C CA . GLU A 1 198 ? -4.487 16.126 -15.100 1.00 82.38 198 GLU A CA 1
ATOM 1545 C C . GLU A 1 198 ? -4.001 14.948 -15.962 1.00 82.38 198 GLU A C 1
ATOM 1547 O O . GLU A 1 198 ? -4.662 13.913 -16.089 1.00 82.38 198 GLU A O 1
ATOM 1552 N N . GLU A 1 199 ? -2.816 15.081 -16.563 1.00 83.62 199 GLU A N 1
ATOM 1553 C CA . GLU A 1 199 ? -2.221 14.004 -17.351 1.00 83.62 199 GLU A CA 1
ATOM 1554 C C . GLU A 1 199 ? -1.780 12.841 -16.459 1.00 83.62 199 GLU A C 1
ATOM 1556 O O . GLU A 1 199 ? -1.950 11.677 -16.834 1.00 83.62 199 GLU A O 1
ATOM 1561 N N . TYR A 1 200 ? -1.230 13.158 -15.286 1.00 83.94 200 TYR A N 1
ATOM 1562 C CA . TYR A 1 200 ? -0.830 12.180 -14.287 1.00 83.94 200 TYR A CA 1
ATOM 1563 C C . TYR A 1 200 ? -2.031 11.360 -13.810 1.00 83.94 200 TYR A C 1
ATOM 1565 O O . TYR A 1 200 ? -2.020 10.143 -13.964 1.00 83.94 200 TYR A O 1
ATOM 1573 N N . GLU A 1 201 ? -3.096 12.012 -13.342 1.00 84.44 201 GLU A N 1
ATOM 1574 C CA . GLU A 1 201 ? -4.328 11.369 -12.875 1.00 84.44 201 GLU A CA 1
ATOM 1575 C C . GLU A 1 201 ? -4.919 10.446 -13.936 1.00 84.44 201 GLU A C 1
ATOM 1577 O O . GLU A 1 201 ? -5.229 9.283 -13.678 1.00 84.44 201 GLU A O 1
ATOM 1582 N N . LYS A 1 202 ? -5.013 10.931 -15.178 1.00 85.38 202 LYS A N 1
ATOM 1583 C CA . LYS A 1 202 ? -5.536 10.137 -16.290 1.00 85.38 202 LYS A CA 1
ATOM 1584 C C . LYS A 1 202 ? -4.679 8.911 -16.597 1.00 85.38 202 LYS A C 1
ATOM 1586 O O . LYS A 1 202 ? -5.213 7.900 -17.058 1.00 85.38 202 LYS A O 1
ATOM 1591 N N . LYS A 1 203 ? -3.359 9.003 -16.423 1.00 86.81 203 LYS A N 1
ATOM 1592 C CA . LYS A 1 203 ? -2.454 7.860 -16.573 1.00 86.81 203 LYS A CA 1
ATOM 1593 C C . LYS A 1 203 ? -2.611 6.910 -15.384 1.00 86.81 203 LYS A C 1
ATOM 1595 O O . LYS A 1 203 ? -2.815 5.723 -15.615 1.00 86.81 203 LYS A O 1
ATOM 1600 N N . TYR A 1 204 ? -2.586 7.417 -14.159 1.00 87.88 204 TYR A N 1
ATOM 1601 C CA . TYR A 1 204 ? -2.718 6.630 -12.937 1.00 87.88 204 TYR A CA 1
ATOM 1602 C C . TYR A 1 204 ? -4.004 5.792 -12.926 1.00 87.88 204 TYR A C 1
ATOM 1604 O O . TYR A 1 204 ? -3.931 4.572 -12.864 1.00 87.88 204 TYR A O 1
ATOM 1612 N N . LYS A 1 205 ? -5.167 6.406 -13.181 1.00 86.81 205 LYS A N 1
ATOM 1613 C CA . LYS A 1 205 ? -6.481 5.727 -13.191 1.00 86.81 205 LYS A CA 1
ATOM 1614 C C . LYS A 1 205 ? -6.634 4.588 -14.206 1.00 86.81 205 LYS A C 1
ATOM 1616 O O . LYS A 1 205 ? -7.631 3.879 -14.194 1.00 86.81 205 LYS A O 1
ATOM 1621 N N . ARG A 1 206 ? -5.696 4.431 -15.144 1.00 89.44 206 ARG A N 1
ATOM 1622 C CA . ARG A 1 206 ? -5.696 3.321 -16.115 1.00 89.44 206 ARG A CA 1
ATOM 1623 C C . ARG A 1 206 ? -4.947 2.086 -15.617 1.00 89.44 206 ARG A C 1
ATOM 1625 O O . ARG A 1 206 ? -4.880 1.114 -16.360 1.00 89.44 206 ARG A O 1
ATOM 1632 N N . ARG A 1 207 ? -4.334 2.154 -14.436 1.00 91.31 207 ARG A N 1
ATOM 1633 C CA . ARG A 1 207 ? -3.442 1.137 -13.877 1.00 91.31 207 ARG A CA 1
ATOM 1634 C C . ARG A 1 207 ? -4.011 0.688 -12.539 1.00 91.31 207 ARG A C 1
ATOM 1636 O O . ARG A 1 207 ? -3.605 1.194 -11.502 1.00 91.31 207 ARG A O 1
ATOM 1643 N N . SER A 1 208 ? -4.977 -0.226 -12.587 1.00 92.62 208 SER A N 1
ATOM 1644 C CA . SER A 1 208 ? -5.626 -0.784 -11.391 1.00 92.62 208 SER A CA 1
ATOM 1645 C C . SER A 1 208 ? -4.628 -1.433 -10.433 1.00 92.62 208 SER A C 1
ATOM 1647 O O . SER A 1 208 ? -4.829 -1.396 -9.225 1.00 92.62 208 SER A O 1
ATOM 1649 N N . ASP A 1 209 ? -3.528 -1.959 -10.969 1.00 94.56 209 ASP A N 1
ATOM 1650 C CA . ASP A 1 209 ? -2.530 -2.729 -10.221 1.00 94.56 209 ASP A CA 1
ATOM 1651 C C . ASP A 1 209 ? -1.377 -1.847 -9.701 1.00 94.56 209 ASP A C 1
ATOM 1653 O O . ASP A 1 209 ? -0.325 -2.339 -9.291 1.00 94.56 209 ASP A O 1
ATOM 1657 N N . LEU A 1 210 ? -1.554 -0.521 -9.742 1.00 93.50 210 LEU A N 1
ATOM 1658 C CA . LEU A 1 210 ? -0.646 0.457 -9.156 1.00 93.50 210 LEU A CA 1
ATOM 1659 C C . LEU A 1 210 ? -1.344 1.182 -8.008 1.00 93.50 210 LEU A C 1
ATOM 1661 O O . LEU A 1 210 ? -2.173 2.059 -8.232 1.00 93.50 210 LEU A O 1
ATOM 1665 N N . LEU A 1 211 ? -0.956 0.855 -6.778 1.00 94.19 211 LEU A N 1
ATOM 1666 C CA . LEU A 1 211 ? -1.502 1.466 -5.572 1.00 94.19 211 LEU A CA 1
ATOM 1667 C C . LEU A 1 211 ? -0.506 2.490 -5.044 1.00 94.19 211 LEU A C 1
ATOM 1669 O O . LEU A 1 211 ? 0.608 2.140 -4.655 1.00 94.19 211 LEU A O 1
ATOM 1673 N N . ILE A 1 212 ? -0.898 3.760 -5.010 1.00 91.75 212 ILE A N 1
ATOM 1674 C CA . ILE A 1 212 ? -0.077 4.827 -4.431 1.00 91.75 212 ILE A CA 1
ATOM 1675 C C . ILE A 1 212 ? -0.703 5.256 -3.115 1.00 91.75 212 ILE A C 1
ATOM 1677 O O . ILE A 1 212 ? -1.783 5.839 -3.085 1.00 91.75 212 ILE A O 1
ATOM 1681 N N . VAL A 1 213 ? -0.002 4.979 -2.021 1.00 92.69 213 VAL A N 1
ATOM 1682 C CA . VAL A 1 213 ? -0.484 5.206 -0.663 1.00 92.69 213 VAL A CA 1
ATOM 1683 C C . VAL A 1 213 ? 0.212 6.428 -0.069 1.00 92.69 213 VAL A C 1
ATOM 1685 O O . VAL A 1 213 ? 1.348 6.366 0.414 1.00 92.69 213 VAL A O 1
ATOM 1688 N N . THR A 1 214 ? -0.486 7.563 -0.121 1.00 91.25 214 THR A N 1
ATOM 1689 C CA . THR A 1 214 ? -0.085 8.816 0.534 1.00 91.25 214 THR A CA 1
ATOM 1690 C C . THR A 1 214 ? -0.775 8.985 1.888 1.00 91.25 214 THR A C 1
ATOM 1692 O O . THR A 1 214 ? -1.615 8.178 2.288 1.00 91.25 214 THR A O 1
ATOM 1695 N N . THR A 1 215 ? -0.417 10.037 2.626 1.00 89.25 215 THR A N 1
ATOM 1696 C CA . THR A 1 215 ? -1.072 10.373 3.896 1.00 89.25 215 THR A CA 1
ATOM 1697 C C . THR A 1 215 ? -2.561 10.635 3.715 1.00 89.25 215 THR A C 1
ATOM 1699 O O . THR A 1 215 ? -3.354 10.174 4.522 1.00 89.25 215 THR A O 1
ATOM 1702 N N . GLU A 1 216 ? -2.949 11.293 2.626 1.00 90.25 216 GLU A N 1
ATOM 1703 C CA . GLU A 1 216 ? -4.342 11.602 2.298 1.00 90.25 216 GLU A CA 1
ATOM 1704 C C . GLU A 1 216 ? -5.152 10.326 2.041 1.00 90.25 216 GLU A C 1
ATOM 1706 O O . GLU A 1 216 ? -6.281 10.211 2.509 1.00 90.25 216 GLU A O 1
ATOM 1711 N N . VAL A 1 217 ? -4.556 9.341 1.361 1.00 93.00 217 VAL A N 1
ATOM 1712 C CA . VAL A 1 217 ? -5.173 8.024 1.130 1.00 93.00 217 VAL A CA 1
ATOM 1713 C C . VAL A 1 217 ? -5.407 7.292 2.454 1.00 93.00 217 VAL A C 1
ATOM 1715 O O . VAL A 1 217 ? -6.487 6.751 2.687 1.00 93.00 217 VAL A O 1
ATOM 1718 N N . VAL A 1 218 ? -4.409 7.291 3.344 1.00 92.56 218 VAL A N 1
ATOM 1719 C CA . VAL A 1 218 ? -4.532 6.668 4.672 1.00 92.56 218 VAL A CA 1
ATOM 1720 C C . VAL A 1 218 ? -5.581 7.388 5.518 1.00 92.56 218 VAL A C 1
ATOM 1722 O O . VAL A 1 218 ? -6.387 6.737 6.181 1.00 92.56 218 VAL A O 1
ATOM 1725 N N . GLU A 1 219 ? -5.596 8.719 5.493 1.00 90.50 219 GLU A N 1
ATOM 1726 C CA . GLU A 1 219 ? -6.599 9.515 6.191 1.00 90.50 219 GLU A CA 1
ATOM 1727 C C . GLU A 1 219 ? -8.012 9.187 5.720 1.00 90.50 219 GLU A C 1
ATOM 1729 O O . GLU A 1 219 ? -8.874 8.949 6.564 1.00 90.50 219 GLU A O 1
ATOM 1734 N N . GLU A 1 220 ? -8.256 9.155 4.410 1.00 91.19 220 GLU A N 1
ATOM 1735 C CA . GLU A 1 220 ? -9.582 8.844 3.871 1.00 91.19 220 GLU A CA 1
ATOM 1736 C C . GLU A 1 220 ? -10.033 7.444 4.284 1.00 91.19 220 GLU A C 1
ATOM 1738 O O . GLU A 1 220 ? -11.144 7.276 4.788 1.00 91.19 220 GLU A O 1
ATOM 1743 N N . LEU A 1 221 ? -9.143 6.454 4.181 1.00 92.25 221 LEU A N 1
ATOM 1744 C CA . LEU A 1 221 ? -9.444 5.088 4.596 1.00 92.25 221 LEU A CA 1
ATOM 1745 C C . LEU A 1 221 ? -9.838 5.009 6.076 1.00 92.25 221 LEU A C 1
ATOM 1747 O O . LEU A 1 221 ? -10.820 4.357 6.434 1.00 92.25 221 LEU A O 1
ATOM 1751 N N . ILE A 1 222 ? -9.088 5.676 6.956 1.00 89.06 222 ILE A N 1
ATOM 1752 C CA . ILE A 1 222 ? -9.401 5.664 8.387 1.00 89.06 222 ILE A CA 1
ATOM 1753 C C . ILE A 1 222 ? -10.711 6.420 8.658 1.00 89.06 222 ILE A C 1
ATOM 1755 O O . ILE A 1 222 ? -11.511 5.970 9.479 1.00 89.06 222 ILE A O 1
ATOM 1759 N N . LYS A 1 223 ? -10.965 7.542 7.971 1.00 86.88 223 LYS A N 1
ATOM 1760 C CA . LYS A 1 223 ? -12.218 8.306 8.103 1.00 86.88 223 LYS A CA 1
ATOM 1761 C C . LYS A 1 223 ? -13.426 7.495 7.648 1.00 86.88 223 LYS A C 1
ATOM 1763 O O . LYS A 1 223 ? -14.466 7.595 8.290 1.00 86.88 223 LYS A O 1
ATOM 1768 N N . HIS A 1 224 ? -13.279 6.676 6.608 1.00 86.06 224 HIS A N 1
ATOM 1769 C CA . HIS A 1 224 ? -14.337 5.791 6.126 1.00 86.06 224 HIS A CA 1
ATOM 1770 C C . HIS A 1 224 ? -14.784 4.788 7.204 1.00 86.06 224 HIS A C 1
ATOM 1772 O O . HIS A 1 224 ? -15.968 4.475 7.309 1.00 86.06 224 HIS A O 1
ATOM 1778 N N . TYR A 1 225 ? -13.854 4.308 8.037 1.00 83.50 225 TYR A N 1
ATOM 1779 C CA . TYR A 1 225 ? -14.141 3.319 9.081 1.00 83.50 225 TYR A CA 1
ATOM 1780 C C . TYR A 1 225 ? -14.303 3.882 10.493 1.00 83.50 225 TYR A C 1
ATOM 1782 O O . TYR A 1 225 ? -14.643 3.126 11.399 1.00 83.50 225 TYR A O 1
ATOM 1790 N N . SER A 1 226 ? -14.074 5.175 10.709 1.00 74.69 226 SER A N 1
ATOM 1791 C CA . SER A 1 226 ? -14.284 5.798 12.015 1.00 74.69 226 SER A CA 1
ATOM 1792 C C . SER A 1 226 ? -15.684 6.397 12.114 1.00 74.69 226 SER A C 1
ATOM 1794 O O . SER A 1 226 ? -16.075 7.251 11.319 1.00 74.69 226 SER A O 1
ATOM 1796 N N . ASP A 1 227 ? -16.410 6.025 13.169 1.00 60.62 227 ASP A N 1
ATOM 1797 C CA . ASP A 1 227 ? -17.691 6.644 13.532 1.00 60.62 227 ASP A CA 1
ATOM 1798 C C . ASP A 1 227 ? -17.506 8.094 14.027 1.00 60.62 227 ASP A C 1
ATOM 1800 O O . ASP A 1 227 ? -18.460 8.875 14.108 1.00 60.62 227 ASP A O 1
ATOM 1804 N N . SER A 1 228 ? -16.272 8.483 14.378 1.00 56.12 228 SER A N 1
ATOM 1805 C CA . SER A 1 228 ? -15.894 9.832 14.812 1.00 56.12 228 SER A CA 1
ATOM 1806 C C . SER A 1 228 ? -14.619 10.332 14.113 1.00 56.12 228 SER A C 1
ATOM 1808 O O . SER A 1 228 ? -13.597 10.554 14.769 1.00 56.12 228 SER A O 1
ATOM 1810 N N . PRO A 1 229 ? -14.690 10.666 12.806 1.00 57.31 229 PRO A N 1
ATOM 1811 C CA . PRO A 1 229 ? -13.534 11.087 12.001 1.00 57.31 229 PRO A CA 1
ATOM 1812 C C . PRO A 1 229 ? -12.713 12.222 12.639 1.00 57.31 229 PRO A C 1
ATOM 1814 O O . PRO A 1 229 ? -11.489 12.253 12.566 1.00 57.31 229 PRO A O 1
ATOM 1817 N N . LYS A 1 230 ? -13.388 13.134 13.353 1.00 56.12 230 LYS A N 1
ATOM 1818 C CA . LYS A 1 230 ? -12.786 14.297 14.032 1.00 56.12 230 LYS A CA 1
ATOM 1819 C C . LYS A 1 230 ? -11.980 13.963 15.289 1.00 56.12 230 LYS A C 1
ATOM 1821 O O . LYS A 1 230 ? -11.281 14.842 15.79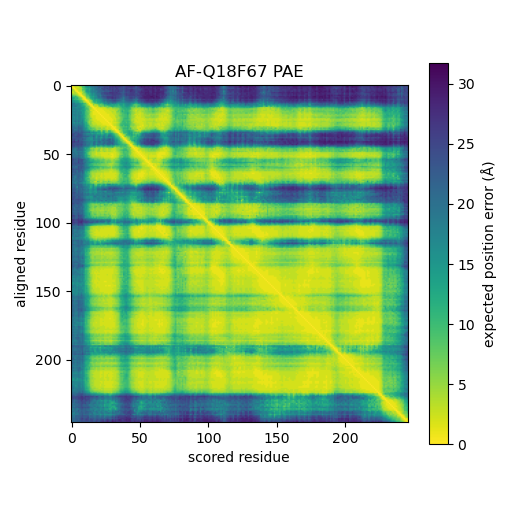9 1.00 56.12 230 LYS A O 1
ATOM 1826 N N . GLU A 1 231 ? -12.176 12.788 15.879 1.00 55.59 231 GLU A N 1
ATOM 1827 C CA . GLU A 1 231 ? -11.406 12.318 17.035 1.00 55.59 231 GLU A CA 1
ATOM 1828 C C . GLU A 1 231 ? -10.118 11.647 16.565 1.00 55.59 231 GLU A C 1
ATOM 1830 O O . GLU A 1 231 ? -9.047 11.990 17.064 1.00 55.59 231 GLU A O 1
ATOM 1835 N N . VAL A 1 232 ? -10.208 10.823 15.519 1.00 58.38 232 VAL A N 1
ATOM 1836 C CA . VAL A 1 232 ? -9.047 10.279 14.807 1.00 58.38 232 VAL A CA 1
ATOM 1837 C C . VAL A 1 232 ? -8.162 11.402 14.269 1.00 58.38 232 VAL A C 1
ATOM 1839 O O . VAL A 1 232 ? -6.980 11.431 14.604 1.00 58.38 232 VAL A O 1
ATOM 1842 N N . GLU A 1 233 ? -8.720 12.363 13.521 1.00 59.03 233 GLU A N 1
ATOM 1843 C CA . GLU A 1 233 ? -7.967 13.523 13.010 1.00 59.03 233 GLU A CA 1
ATOM 1844 C C . GLU A 1 233 ? -7.232 14.247 14.144 1.00 59.03 233 GLU A C 1
ATOM 1846 O O . GLU A 1 233 ? -6.036 14.497 14.054 1.00 59.03 233 GLU A O 1
ATOM 1851 N N . ARG A 1 234 ? -7.906 14.499 15.276 1.00 60.44 234 ARG A N 1
ATOM 1852 C CA . ARG A 1 234 ? -7.282 15.153 16.436 1.00 60.44 234 ARG A CA 1
ATOM 1853 C C . ARG A 1 234 ? -6.163 14.330 17.065 1.00 60.44 234 ARG A C 1
ATOM 1855 O O . ARG A 1 234 ? -5.183 14.916 17.524 1.00 60.44 234 ARG A O 1
ATOM 1862 N N . ILE A 1 235 ? -6.306 13.010 17.149 1.00 61.62 235 ILE A N 1
ATOM 1863 C CA . ILE A 1 235 ? -5.278 12.125 17.712 1.00 61.62 235 ILE A CA 1
ATOM 1864 C C . ILE A 1 235 ? -4.057 12.094 16.791 1.00 61.62 235 ILE A C 1
ATOM 1866 O O . ILE A 1 235 ? -2.937 12.268 17.279 1.00 61.62 235 ILE A O 1
ATOM 1870 N N . LEU A 1 236 ? -4.276 11.947 15.482 1.00 59.31 236 LEU A N 1
ATOM 1871 C CA . LEU A 1 236 ? -3.222 11.990 14.471 1.00 59.31 236 LEU A CA 1
ATOM 1872 C C . LEU A 1 236 ? -2.511 13.352 14.497 1.00 59.31 236 LEU A C 1
ATOM 1874 O O . LEU A 1 236 ? -1.297 13.401 14.701 1.00 59.31 236 LEU A O 1
ATOM 1878 N N . ASP A 1 237 ? -3.259 14.456 14.453 1.00 65.19 237 ASP A N 1
ATOM 1879 C CA . ASP A 1 237 ? -2.729 15.823 14.525 1.00 65.19 237 ASP A CA 1
ATOM 1880 C C . ASP A 1 237 ? -1.893 16.062 15.785 1.00 65.19 237 ASP A C 1
ATOM 1882 O O . ASP A 1 237 ? -0.819 16.666 15.726 1.00 65.19 237 ASP A O 1
ATOM 1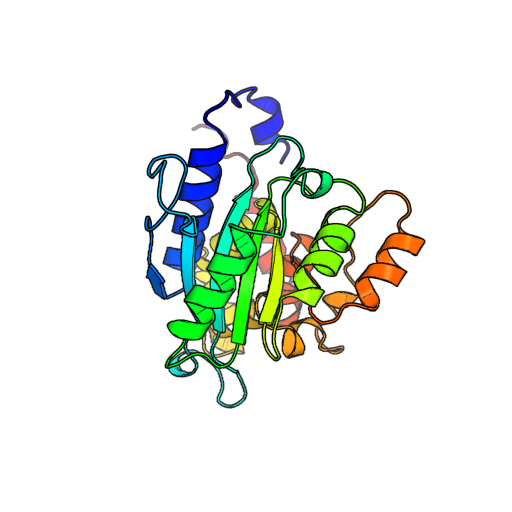886 N N . THR A 1 238 ? -2.366 15.583 16.940 1.00 59.19 238 THR A N 1
ATOM 1887 C CA . THR A 1 238 ? -1.674 15.748 18.227 1.00 59.19 238 THR A CA 1
ATOM 1888 C C . THR A 1 238 ? -0.361 14.970 18.264 1.00 59.19 238 THR A C 1
ATOM 1890 O O . THR A 1 238 ? 0.610 15.432 18.865 1.00 59.19 238 THR A O 1
ATOM 1893 N N . TYR A 1 239 ? -0.299 13.806 17.616 1.00 50.50 239 TYR A N 1
ATOM 1894 C CA . TYR A 1 239 ? 0.900 12.971 17.591 1.00 50.50 239 TYR A CA 1
ATOM 1895 C C . TYR A 1 239 ? 2.036 13.602 16.771 1.00 50.50 239 TYR A C 1
ATOM 1897 O O . TYR A 1 239 ? 3.204 13.504 17.153 1.00 50.50 239 TYR A O 1
ATOM 1905 N N . TYR A 1 240 ? 1.703 14.322 15.695 1.00 49.28 240 TYR A N 1
ATOM 1906 C CA . TYR A 1 240 ? 2.676 15.041 14.866 1.00 49.28 240 TYR A CA 1
ATOM 1907 C C . TYR A 1 240 ? 3.095 16.409 15.427 1.00 49.28 240 TYR A C 1
ATOM 1909 O O . TYR A 1 240 ? 3.962 17.074 14.842 1.00 49.28 240 TYR A O 1
ATOM 1917 N N . GLN A 1 241 ? 2.540 16.845 16.566 1.00 44.16 241 GLN A N 1
ATOM 1918 C CA . GLN A 1 241 ? 3.006 18.060 17.230 1.00 44.16 241 GLN A CA 1
ATOM 1919 C C . GLN A 1 241 ? 4.280 17.797 18.051 1.00 44.16 241 GLN A C 1
ATOM 1921 O O . GLN A 1 241 ? 4.346 16.844 18.830 1.00 44.16 241 GLN A O 1
ATOM 1926 N N . PRO A 1 242 ? 5.307 18.660 17.937 1.00 42.69 242 PRO A N 1
ATOM 1927 C CA . PRO A 1 242 ? 6.502 18.539 18.756 1.00 42.69 242 PRO A CA 1
ATOM 1928 C C . PRO A 1 242 ? 6.122 18.735 20.225 1.00 42.69 242 PRO A C 1
ATOM 1930 O O . PRO A 1 242 ? 5.582 19.777 20.602 1.00 42.69 242 PRO A O 1
ATOM 1933 N N . ARG A 1 243 ? 6.419 17.741 21.068 1.00 44.56 243 ARG A N 1
ATOM 1934 C CA . ARG A 1 243 ? 6.231 17.882 22.514 1.00 44.56 243 ARG A CA 1
ATOM 1935 C C . ARG A 1 243 ? 7.122 19.018 23.011 1.00 44.56 243 ARG A C 1
ATOM 1937 O O . ARG A 1 243 ? 8.334 18.996 22.798 1.00 44.56 243 ARG A O 1
ATOM 1944 N N . VAL A 1 244 ? 6.515 20.009 23.660 1.00 40.06 244 VAL A N 1
ATOM 1945 C CA . VAL A 1 244 ? 7.257 21.068 24.352 1.00 40.06 244 VAL A CA 1
ATOM 1946 C C . VAL A 1 244 ? 8.127 20.387 25.417 1.00 40.06 244 VAL A C 1
ATOM 1948 O O . VAL A 1 244 ? 7.586 19.592 26.190 1.00 40.06 244 VAL A O 1
ATOM 1951 N N . PRO A 1 245 ? 9.449 20.630 25.453 1.00 41.66 245 PRO A N 1
ATOM 1952 C CA . PRO A 1 245 ? 10.299 20.060 26.489 1.00 41.66 245 PRO A CA 1
ATOM 1953 C C . PRO A 1 245 ? 9.816 20.550 27.858 1.00 41.66 245 PRO A C 1
ATOM 1955 O O . PRO A 1 245 ? 9.584 21.750 28.022 1.00 41.66 245 PRO A O 1
ATOM 1958 N N . ILE A 1 246 ? 9.644 19.624 28.803 1.00 41.28 246 ILE A N 1
ATOM 1959 C CA . ILE A 1 246 ? 9.428 19.930 30.226 1.00 41.28 246 ILE A CA 1
ATOM 1960 C C . ILE A 1 246 ? 10.780 20.252 30.860 1.00 41.28 246 ILE A C 1
ATOM 1962 O O . ILE A 1 246 ? 11.735 19.487 30.586 1.00 41.28 246 ILE A O 1
#

pLDDT: mean 75.61, std 17.57, range [31.17, 95.94]